Protein AF-0000000079718733 (afdb_homodimer)

Sequence (290 aa):
MAKEVSKVVKLQVRGGAANPSPPVGPALGAAGVNIMEFCKQFNARTQDKPGKVLPVAITVYKDKSFDFVVKTPPAAVQLMEAAKIKKGSGEPNRNKVASVSWDQIKLIAEDKMVDLNAFTVESAMSMVAGTARSMGLKVAGNRPFMAKEVSKVVKLQVRGGAANPSPPVGPALGAAGVNIMEFCKQFNARTQDKPGKVLPVAITVYKDKSFDFVVKTPPAAVQLMEAAKIKKGSGEPNRNKVASVSWDQIKLIAEDKMVDLNAFTVESAMSMVAGTARSMGLKVAGNRPF

InterPro domains:
  IPR000911 Ribosomal protein uL11 [MF_00736] (5-141)
  IPR000911 Ribosomal protein uL11 [PTHR11661] (3-143)
  IPR000911 Ribosomal protein uL11 [SM00649] (9-140)
  IPR000911 Ribosomal protein uL11 [cd00349] (9-139)
  IPR006519 Large ribosomal subunit protein uL11, bacteria [TIGR01632] (3-140)
  IPR020783 Large ribosomal subunit protein uL11, C-terminal [PF00298] (71-139)
  IPR020784 Large ribosomal subunit protein uL11, N-terminal [PF03946] (9-66)
  IPR036769 Large ribosomal subunit protein uL11, C-terminal domain superfamily [G3DSA:1.10.10.250] (70-140)
  IPR036769 Large ribosomal subunit protein uL11, C-terminal domain superfamily [SSF46906] (67-139)
  IPR036796 Large ribosomal subunit protein uL11, N-terminal domain superfamily [G3DSA:3.30.1550.10] (2-69)
  IPR036796 Large ribosomal subunit protein uL11, N-terminal domain superfamily [SSF54747] (3-72)

pLDDT: mean 95.7, std 5.44, range [48.91, 98.75]

Radius of gyration: 20.03 Å; Cα contacts (8 Å, |Δi|>4): 529; chains: 2; bounding box: 47×48×47 Å

Structure (mmCIF, N/CA/C/O backbone):
data_AF-0000000079718733-model_v1
#
loop_
_entity.id
_entity.type
_entity.pdbx_description
1 polymer 'Large ribosomal subunit protein uL11'
#
loop_
_atom_site.group_PDB
_atom_site.id
_atom_site.type_symbol
_atom_site.label_atom_id
_atom_site.label_alt_id
_atom_site.label_comp_id
_atom_site.label_asym_id
_atom_site.label_entity_id
_atom_site.label_seq_id
_atom_site.pdbx_PDB_ins_code
_atom_site.Cartn_x
_atom_site.Cartn_y
_atom_site.Cartn_z
_atom_site.occupancy
_atom_site.B_iso_or_equiv
_atom_site.auth_seq_id
_atom_site.auth_comp_id
_atom_site.auth_asym_id
_atom_site.auth_atom_id
_atom_site.pdbx_PDB_model_num
ATOM 1 N N . MET A 1 1 ? 21.062 15.234 5.875 1 48.91 1 MET A N 1
ATOM 2 C CA . MET A 1 1 ? 19.906 16.109 6.02 1 48.91 1 MET A CA 1
ATOM 3 C C . MET A 1 1 ? 18.688 15.516 5.301 1 48.91 1 MET A C 1
ATOM 5 O O . MET A 1 1 ? 18.844 14.82 4.293 1 48.91 1 MET A O 1
ATOM 9 N N . ALA A 1 2 ? 17.594 15.438 5.957 1 60.28 2 ALA A N 1
ATOM 10 C CA . ALA A 1 2 ? 16.438 14.805 5.332 1 60.28 2 ALA A CA 1
ATOM 11 C C . ALA A 1 2 ? 16.078 15.5 4.02 1 60.28 2 ALA A C 1
ATOM 13 O O . ALA A 1 2 ? 16.016 16.734 3.955 1 60.28 2 ALA A O 1
ATOM 14 N N . LYS A 1 3 ? 16.125 14.82 2.861 1 80.44 3 LYS A N 1
ATOM 15 C CA . LYS A 1 3 ? 15.828 15.398 1.554 1 80.44 3 LYS A CA 1
ATOM 16 C C . LYS A 1 3 ? 14.359 15.789 1.448 1 80.44 3 LYS A C 1
ATOM 18 O O . LYS A 1 3 ? 13.492 15.109 2.002 1 80.44 3 LYS A O 1
ATOM 23 N N . GLU A 1 4 ? 14.109 16.891 0.943 1 89.25 4 GLU A N 1
ATOM 24 C CA . GLU A 1 4 ? 12.742 17.359 0.75 1 89.25 4 GLU A CA 1
ATOM 25 C C . GLU A 1 4 ? 12.117 16.766 -0.509 1 89.25 4 GLU A C 1
ATOM 27 O O . GLU A 1 4 ? 12.727 16.797 -1.583 1 89.25 4 GLU A O 1
ATOM 32 N N . VAL A 1 5 ? 10.953 16.203 -0.317 1 91.38 5 VAL A N 1
ATOM 33 C CA . VAL A 1 5 ? 10.273 15.547 -1.424 1 91.38 5 VAL A CA 1
ATOM 34 C C . VAL A 1 5 ? 9.695 16.594 -2.373 1 91.38 5 VAL A C 1
ATOM 36 O O . VAL A 1 5 ? 9.07 17.562 -1.935 1 91.38 5 VAL A O 1
ATOM 39 N N . SER A 1 6 ? 9.898 16.453 -3.625 1 94.69 6 SER A N 1
ATOM 40 C CA . SER A 1 6 ? 9.312 17.297 -4.66 1 94.69 6 SER A CA 1
ATOM 41 C C . SER A 1 6 ? 8 16.703 -5.176 1 94.69 6 SER A C 1
ATOM 43 O O . SER A 1 6 ? 6.969 17.375 -5.164 1 94.69 6 SER A O 1
ATOM 45 N N . LYS A 1 7 ? 8.07 15.438 -5.586 1 94.75 7 LYS A N 1
ATOM 46 C CA . LYS A 1 7 ? 6.867 14.773 -6.078 1 94.75 7 LYS A CA 1
ATOM 47 C C . LYS A 1 7 ? 7.035 13.258 -6.074 1 94.75 7 LYS A C 1
ATOM 49 O O . LYS A 1 7 ? 8.148 12.75 -5.922 1 94.75 7 LYS A O 1
ATOM 54 N N . VAL A 1 8 ? 5.887 12.609 -6.246 1 96.75 8 VAL A N 1
ATOM 55 C CA . VAL A 1 8 ? 5.895 11.164 -6.398 1 96.75 8 VAL A CA 1
ATOM 56 C C . VAL A 1 8 ? 5.371 10.789 -7.785 1 96.75 8 VAL A C 1
ATOM 58 O O . VAL A 1 8 ? 4.297 11.227 -8.195 1 96.75 8 VAL A O 1
ATOM 61 N N . VAL A 1 9 ? 6.184 10 -8.508 1 96.44 9 VAL A N 1
ATOM 62 C CA . VAL A 1 9 ? 5.805 9.516 -9.836 1 96.44 9 VAL A CA 1
ATOM 63 C C . VAL A 1 9 ? 5.395 8.047 -9.742 1 96.44 9 VAL A C 1
ATOM 65 O O . VAL A 1 9 ? 6.117 7.227 -9.172 1 96.44 9 VAL A O 1
ATOM 68 N N . LYS A 1 10 ? 4.203 7.758 -10.352 1 97.06 10 LYS A N 1
ATOM 69 C CA . LYS A 1 10 ? 3.688 6.391 -10.336 1 97.06 10 LYS A CA 1
ATOM 70 C C . LYS A 1 10 ? 3.738 5.77 -11.734 1 97.06 10 LYS A C 1
ATOM 72 O O . LYS A 1 10 ? 3.25 6.359 -12.695 1 97.06 10 LYS A O 1
ATOM 77 N N . LEU A 1 11 ? 4.328 4.57 -11.781 1 96.25 11 LEU A N 1
ATOM 78 C CA . LEU A 1 11 ? 4.453 3.852 -13.047 1 96.25 11 LEU A CA 1
ATOM 79 C C . LEU A 1 11 ? 4.195 2.361 -12.852 1 96.25 11 LEU A C 1
ATOM 81 O O . LEU A 1 11 ? 4.148 1.88 -11.711 1 96.25 11 LEU A O 1
ATOM 85 N N . GLN A 1 12 ? 3.906 1.719 -13.922 1 96.31 12 GLN A N 1
ATOM 86 C CA . GLN A 1 12 ? 3.967 0.263 -14.008 1 96.31 12 GLN A CA 1
ATOM 87 C C . GLN A 1 12 ? 5.102 -0.19 -14.922 1 96.31 12 GLN A C 1
ATOM 89 O O . GLN A 1 12 ? 5.195 0.255 -16.062 1 96.31 12 GLN A O 1
ATOM 94 N N . VAL A 1 13 ? 5.926 -1.019 -14.406 1 96.44 13 VAL A N 1
ATOM 95 C CA . VAL A 1 13 ? 7.109 -1.438 -15.156 1 96.44 13 VAL A CA 1
ATOM 96 C C . VAL A 1 13 ? 7.246 -2.957 -15.094 1 96.44 13 VAL A C 1
ATOM 98 O O . VAL A 1 13 ? 7.047 -3.561 -14.039 1 96.44 13 VAL A O 1
ATOM 101 N N . ARG A 1 14 ? 7.617 -3.6 -16.266 1 96.06 14 ARG A N 1
ATOM 102 C CA . ARG A 1 14 ? 7.859 -5.039 -16.266 1 96.06 14 ARG A CA 1
ATOM 103 C C . ARG A 1 14 ? 9.172 -5.371 -15.555 1 96.06 14 ARG A C 1
ATOM 105 O O . ARG A 1 14 ? 10.18 -4.699 -15.766 1 96.06 14 ARG A O 1
ATOM 112 N N . GLY A 1 15 ? 9.086 -6.387 -14.711 1 96.62 15 GLY A N 1
ATOM 113 C CA . GLY A 1 15 ? 10.266 -6.797 -13.961 1 96.62 15 GLY A CA 1
ATOM 114 C C . GLY A 1 15 ? 11.469 -7.078 -14.844 1 96.62 15 GLY A C 1
ATOM 115 O O . GLY A 1 15 ? 11.367 -7.805 -15.836 1 96.62 15 GLY A O 1
ATOM 116 N N . GLY A 1 16 ? 12.586 -6.492 -14.406 1 96.19 16 GLY A N 1
ATOM 117 C CA . GLY A 1 16 ? 13.836 -6.73 -15.094 1 96.19 16 GLY A CA 1
ATOM 118 C C . GLY A 1 16 ? 13.883 -6.117 -16.484 1 96.19 16 GLY A C 1
ATOM 119 O O . GLY A 1 16 ? 14.812 -6.375 -17.25 1 96.19 16 GLY A O 1
ATOM 120 N N . ALA A 1 17 ? 12.922 -5.262 -16.828 1 96.62 17 ALA A N 1
ATOM 121 C CA . ALA A 1 17 ? 12.82 -4.832 -18.219 1 96.62 17 ALA A CA 1
ATOM 122 C C . ALA A 1 17 ? 12.555 -3.332 -18.312 1 96.62 17 ALA A C 1
ATOM 124 O O . ALA A 1 17 ? 11.891 -2.869 -19.25 1 96.62 17 ALA A O 1
ATOM 125 N N . ALA A 1 18 ? 12.977 -2.635 -17.312 1 97.19 18 ALA A N 1
ATOM 126 C CA . ALA A 1 18 ? 12.859 -1.182 -17.422 1 97.19 18 ALA A CA 1
ATOM 127 C C . ALA A 1 18 ? 13.781 -0.63 -18.5 1 97.19 18 ALA A C 1
ATOM 129 O O . ALA A 1 18 ? 14.93 -1.059 -18.625 1 97.19 18 ALA A O 1
ATOM 130 N N . ASN A 1 19 ? 13.258 0.251 -19.266 1 96.69 19 ASN A N 1
ATOM 131 C CA . ASN A 1 19 ? 14.023 0.938 -20.297 1 96.69 19 ASN A CA 1
ATOM 132 C C . ASN A 1 19 ? 13.484 2.342 -20.562 1 96.69 19 ASN A C 1
ATOM 134 O O . ASN A 1 19 ? 12.406 2.695 -20.078 1 96.69 19 ASN A O 1
ATOM 138 N N . PRO A 1 20 ? 14.242 3.17 -21.234 1 95.75 20 PRO A N 1
ATOM 139 C CA . PRO A 1 20 ? 13.859 4.574 -21.375 1 95.75 20 PRO A CA 1
ATOM 140 C C . PRO A 1 20 ? 12.688 4.77 -22.344 1 95.75 20 PRO A C 1
ATOM 142 O O . PRO A 1 20 ? 12.25 5.898 -22.562 1 95.75 20 PRO A O 1
ATOM 145 N N . SER A 1 21 ? 12.086 3.785 -22.75 1 94.25 21 SER A N 1
ATOM 146 C CA . SER A 1 21 ? 10.922 3.895 -23.625 1 94.25 21 SER A CA 1
ATOM 147 C C . SER A 1 21 ? 9.664 4.254 -22.844 1 94.25 21 SER A C 1
ATOM 149 O O . SER A 1 21 ? 9.609 4.055 -21.625 1 94.25 21 SER A O 1
ATOM 151 N N . PRO A 1 22 ? 8.672 4.879 -23.547 1 91.69 22 PRO A N 1
ATOM 152 C CA . PRO A 1 22 ? 7.43 5.172 -22.828 1 91.69 22 PRO A CA 1
ATOM 153 C C . PRO A 1 22 ? 6.848 3.939 -22.141 1 91.69 22 PRO A C 1
ATOM 155 O O . PRO A 1 22 ? 6.906 2.834 -22.672 1 91.69 22 PRO A O 1
ATOM 158 N N . PRO A 1 23 ? 6.371 4.125 -20.906 1 91.5 23 PRO A N 1
ATOM 159 C CA . PRO A 1 23 ? 6.082 5.383 -20.203 1 91.5 23 PRO A CA 1
ATOM 160 C C . PRO A 1 23 ? 7.219 5.828 -19.297 1 91.5 23 PRO A C 1
ATOM 162 O O . PRO A 1 23 ? 7.16 6.914 -18.703 1 91.5 23 PRO A O 1
ATOM 165 N N . VAL A 1 24 ? 8.273 5.043 -19.172 1 95.88 24 VAL A N 1
ATOM 166 C CA . VAL A 1 24 ? 9.32 5.312 -18.203 1 95.88 24 VAL A CA 1
ATOM 167 C C . VAL A 1 24 ? 10.062 6.59 -18.578 1 95.88 24 VAL A C 1
ATOM 169 O O . VAL A 1 24 ? 10.211 7.496 -17.75 1 95.88 24 VAL A O 1
ATOM 172 N N . GLY A 1 25 ? 10.445 6.676 -19.75 1 95 25 GLY A N 1
ATOM 173 C CA . GLY A 1 25 ? 11.227 7.801 -20.25 1 95 25 GLY A CA 1
ATOM 174 C C . GLY A 1 25 ? 10.547 9.141 -20.031 1 95 25 GLY A C 1
ATOM 175 O O . GLY A 1 25 ? 11.039 9.969 -19.266 1 95 25 GLY A O 1
ATOM 176 N N . PRO A 1 26 ? 9.461 9.305 -20.703 1 95.62 26 PRO A N 1
ATOM 177 C CA . PRO A 1 26 ? 8.781 10.602 -20.578 1 95.62 26 PRO A CA 1
ATOM 178 C C . PRO A 1 26 ? 8.406 10.938 -19.141 1 95.62 26 PRO A C 1
ATOM 180 O O . PRO A 1 26 ? 8.555 12.086 -18.719 1 95.62 26 PRO A O 1
ATOM 183 N N . ALA A 1 27 ? 7.938 10.008 -18.391 1 94.62 27 ALA A N 1
ATOM 184 C CA . ALA A 1 27 ? 7.5 10.258 -17.016 1 94.62 27 ALA A CA 1
ATOM 185 C C . ALA A 1 27 ? 8.672 10.703 -16.141 1 94.62 27 ALA A C 1
ATOM 187 O O . ALA A 1 27 ? 8.562 11.695 -15.422 1 94.62 27 ALA A O 1
ATOM 188 N N . LEU A 1 28 ? 9.734 10.008 -16.25 1 96.62 28 LEU A N 1
ATOM 189 C CA . LEU A 1 28 ? 10.875 10.312 -15.383 1 96.62 28 LEU A CA 1
ATOM 190 C C . LEU A 1 28 ? 11.641 11.531 -15.906 1 96.62 28 LEU A C 1
ATOM 192 O O . LEU A 1 28 ? 12.188 12.305 -15.117 1 96.62 28 LEU A O 1
ATOM 196 N N . GLY A 1 29 ? 11.656 11.625 -17.203 1 95.38 29 GLY A N 1
ATOM 197 C CA . GLY A 1 29 ? 12.258 12.82 -17.766 1 95.38 29 GLY A CA 1
ATOM 198 C C . GLY A 1 29 ? 11.602 14.102 -17.297 1 95.38 29 GLY A C 1
ATOM 199 O O . GLY A 1 29 ? 12.289 15.062 -16.922 1 95.38 29 GLY A O 1
ATOM 200 N N . ALA A 1 30 ? 10.352 14.141 -17.297 1 94.94 30 ALA A N 1
ATOM 201 C CA . ALA A 1 30 ? 9.594 15.312 -16.859 1 94.94 30 ALA A CA 1
ATOM 202 C C . ALA A 1 30 ? 9.852 15.625 -15.391 1 94.94 30 ALA A C 1
ATOM 204 O O . ALA A 1 30 ? 9.789 16.781 -14.977 1 94.94 30 ALA A O 1
ATOM 205 N N . ALA A 1 31 ? 10.227 14.625 -14.633 1 94.88 31 ALA A N 1
ATOM 206 C CA . ALA A 1 31 ? 10.43 14.797 -13.195 1 94.88 31 ALA A CA 1
ATOM 207 C C . ALA A 1 31 ? 11.891 15.102 -12.883 1 94.88 31 ALA A C 1
ATOM 209 O O . ALA A 1 31 ? 12.25 15.336 -11.719 1 94.88 31 ALA A O 1
ATOM 210 N N . GLY A 1 32 ? 12.758 14.992 -13.922 1 95.25 32 GLY A N 1
ATOM 211 C CA . GLY A 1 32 ? 14.172 15.297 -13.727 1 95.25 32 GLY A CA 1
ATOM 212 C C . GLY A 1 32 ? 14.953 14.156 -13.109 1 95.25 32 GLY A C 1
ATOM 213 O O . GLY A 1 32 ? 15.984 14.375 -12.477 1 95.25 32 GLY A O 1
ATOM 214 N N . VAL A 1 33 ? 14.438 13.016 -13.203 1 95.38 33 VAL A N 1
ATOM 215 C CA . VAL A 1 33 ? 15.062 11.828 -12.633 1 95.38 33 VAL A CA 1
ATOM 216 C C . VAL A 1 33 ? 16.047 11.234 -13.633 1 95.38 33 VAL A C 1
ATOM 218 O O . VAL A 1 33 ? 15.773 11.172 -14.828 1 95.38 33 VAL A O 1
ATOM 221 N N . ASN A 1 34 ? 17.219 10.805 -13.188 1 96.94 34 ASN A N 1
ATOM 222 C CA . ASN A 1 34 ? 18.156 10.055 -14.016 1 96.94 34 ASN A CA 1
ATOM 223 C C . ASN A 1 34 ? 17.562 8.727 -14.477 1 96.94 34 ASN A C 1
ATOM 225 O O . ASN A 1 34 ? 17.562 7.754 -13.727 1 96.94 34 ASN A O 1
ATOM 229 N N . ILE A 1 35 ? 17.219 8.75 -15.742 1 97.44 35 ILE A N 1
ATOM 230 C CA . ILE A 1 35 ? 16.469 7.625 -16.297 1 97.44 35 ILE A CA 1
ATOM 231 C C . ILE A 1 35 ? 17.328 6.371 -16.297 1 97.44 35 ILE A C 1
ATOM 233 O O . ILE A 1 35 ? 16.875 5.289 -15.922 1 97.44 35 ILE A O 1
ATOM 237 N N . MET A 1 36 ? 18.531 6.508 -16.672 1 97.56 36 MET A N 1
ATOM 238 C CA . MET A 1 36 ? 19.438 5.363 -16.75 1 97.56 36 MET A CA 1
ATOM 239 C C . MET A 1 36 ? 19.688 4.773 -15.375 1 97.56 36 MET A C 1
ATOM 241 O O . MET A 1 36 ? 19.719 3.551 -15.211 1 97.56 36 MET A O 1
ATOM 245 N N . GLU A 1 37 ? 19.906 5.617 -14.523 1 97.69 37 GLU A N 1
ATOM 246 C CA . GLU A 1 37 ? 20.141 5.16 -13.156 1 97.69 37 GLU A CA 1
ATOM 247 C C . GLU A 1 37 ? 18.922 4.426 -12.609 1 97.69 37 GLU A C 1
ATOM 249 O O . GLU A 1 37 ? 19.047 3.398 -11.945 1 97.69 37 GLU A O 1
ATOM 254 N N . PHE A 1 38 ? 17.734 4.945 -12.836 1 98.19 38 PHE A N 1
ATOM 255 C CA . PHE A 1 38 ? 16.516 4.277 -12.406 1 98.19 38 PHE A CA 1
ATOM 256 C C . PHE A 1 38 ? 16.406 2.889 -13.031 1 98.19 38 PHE A C 1
ATOM 258 O O . PHE A 1 38 ? 16.188 1.901 -12.328 1 98.19 38 PHE A O 1
ATOM 265 N N . CYS A 1 39 ? 16.562 2.861 -14.367 1 98.31 39 CYS A N 1
ATOM 266 C CA . CYS A 1 39 ? 16.438 1.585 -15.062 1 98.31 39 CYS A CA 1
ATOM 267 C C . CYS A 1 39 ? 17.422 0.56 -14.5 1 98.31 39 CYS A C 1
ATOM 269 O O . CYS A 1 39 ? 17.062 -0.604 -14.312 1 98.31 39 CYS A O 1
ATOM 271 N N . LYS A 1 40 ? 18.625 1.038 -14.312 1 97.88 40 LYS A N 1
ATOM 272 C CA . LYS A 1 40 ? 19.641 0.147 -13.781 1 97.88 40 LYS A CA 1
ATOM 273 C C . LYS A 1 40 ? 19.25 -0.399 -12.414 1 97.88 40 LYS A C 1
ATOM 275 O O . LYS A 1 40 ? 19.297 -1.609 -12.18 1 97.88 40 LYS A O 1
ATOM 280 N N . GLN A 1 41 ? 18.844 0.401 -11.539 1 97.25 41 GLN A N 1
ATOM 281 C CA . GLN A 1 41 ? 18.5 -0 -10.18 1 97.25 41 GLN A CA 1
ATOM 282 C C . GLN A 1 41 ? 17.234 -0.86 -10.164 1 97.25 41 GLN A C 1
ATOM 284 O O . GLN A 1 41 ? 17.188 -1.886 -9.484 1 97.25 41 GLN A O 1
ATOM 289 N N . PHE A 1 42 ? 16.25 -0.445 -10.93 1 97.75 42 PHE A N 1
ATOM 290 C CA . PHE A 1 42 ? 15 -1.197 -10.984 1 97.75 42 PHE A CA 1
ATOM 291 C C . PHE A 1 42 ? 15.25 -2.613 -11.5 1 97.75 42 PHE A C 1
ATOM 293 O O . PHE A 1 42 ? 14.789 -3.584 -10.891 1 97.75 42 PHE A O 1
ATOM 300 N N . ASN A 1 43 ? 15.922 -2.629 -12.641 1 97.69 43 ASN A N 1
ATOM 301 C CA . ASN A 1 43 ? 16.188 -3.93 -13.242 1 97.69 43 ASN A CA 1
ATOM 302 C C . ASN A 1 43 ? 17 -4.828 -12.312 1 97.69 43 ASN A C 1
ATOM 304 O O . ASN A 1 43 ? 16.766 -6.035 -12.25 1 97.69 43 ASN A O 1
ATOM 308 N N . ALA A 1 44 ? 17.922 -4.277 -11.625 1 96 44 ALA A N 1
ATOM 309 C CA . ALA A 1 44 ? 18.719 -5.047 -10.672 1 96 44 ALA A CA 1
ATOM 310 C C . ALA A 1 44 ? 17.844 -5.594 -9.539 1 96 44 ALA A C 1
ATOM 312 O O . ALA A 1 44 ? 18.016 -6.738 -9.117 1 96 44 ALA A O 1
ATOM 313 N N . ARG A 1 45 ? 16.859 -4.84 -9.133 1 94 45 ARG 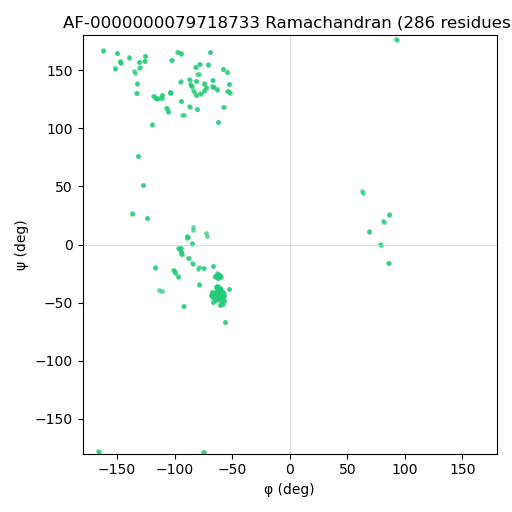A N 1
ATOM 314 C CA . ARG A 1 45 ? 16.047 -5.207 -7.973 1 94 45 ARG A CA 1
ATOM 315 C C . ARG A 1 45 ? 14.93 -6.164 -8.367 1 94 45 ARG A C 1
ATOM 317 O O . ARG A 1 45 ? 14.305 -6.793 -7.508 1 94 45 ARG A O 1
ATOM 324 N N . THR A 1 46 ? 14.648 -6.25 -9.617 1 96.19 46 THR A N 1
ATOM 325 C CA . THR A 1 46 ? 13.477 -7.016 -10.016 1 96.19 46 THR A CA 1
ATOM 326 C C . THR A 1 46 ? 13.859 -8.117 -11.008 1 96.19 46 THR A C 1
ATOM 328 O O . THR A 1 46 ? 13.016 -8.586 -11.773 1 96.19 46 THR A O 1
ATOM 331 N N . GLN A 1 47 ? 15.078 -8.523 -11.016 1 93.12 47 GLN A N 1
ATOM 332 C CA . GLN A 1 47 ? 15.562 -9.57 -11.898 1 93.12 47 GLN A CA 1
ATOM 333 C C . GLN A 1 47 ? 14.828 -10.891 -11.648 1 93.12 47 GLN A C 1
ATOM 335 O O . GLN A 1 47 ? 14.703 -11.719 -12.555 1 93.12 47 GLN A O 1
ATOM 340 N N . ASP A 1 48 ? 14.344 -11.062 -10.477 1 90.56 48 ASP A N 1
ATOM 341 C CA . ASP A 1 48 ? 13.703 -12.32 -10.086 1 90.56 48 ASP A CA 1
ATOM 342 C C . ASP A 1 48 ? 12.211 -12.289 -10.398 1 90.56 48 ASP A C 1
ATOM 344 O O . ASP A 1 48 ? 11.484 -13.234 -10.062 1 90.56 48 ASP A O 1
ATOM 348 N N . LYS A 1 49 ? 11.711 -11.281 -11.055 1 92.12 49 LYS A N 1
ATOM 349 C CA . LYS A 1 49 ? 10.297 -11.141 -11.383 1 92.12 49 LYS A CA 1
ATOM 350 C C . LYS A 1 49 ? 10.102 -10.883 -12.867 1 92.12 49 LYS A C 1
ATOM 352 O O . LYS A 1 49 ? 9.352 -9.984 -13.258 1 92.12 49 LYS A O 1
ATOM 357 N N . PRO A 1 50 ? 10.68 -11.688 -13.656 1 91.38 50 PRO A N 1
ATOM 358 C CA . PRO A 1 50 ? 10.562 -11.406 -15.094 1 91.38 50 PRO A CA 1
ATOM 359 C C . PRO A 1 50 ? 9.125 -11.484 -15.602 1 91.38 50 PRO A C 1
ATOM 361 O O . PRO A 1 50 ? 8.391 -12.406 -15.234 1 91.38 50 PRO A O 1
ATOM 364 N N . GLY A 1 51 ? 8.766 -10.445 -16.375 1 89 51 GLY A N 1
ATOM 365 C CA . GLY A 1 51 ? 7.48 -10.484 -17.047 1 89 51 GLY A CA 1
ATOM 366 C C . GLY A 1 51 ? 6.336 -9.977 -16.188 1 89 51 GLY A C 1
ATOM 367 O O . GLY A 1 51 ? 5.254 -9.68 -16.703 1 89 51 GLY A O 1
ATOM 368 N N . LYS A 1 52 ? 6.512 -9.867 -14.93 1 92.69 52 LYS A N 1
ATOM 369 C CA . LYS A 1 52 ? 5.48 -9.359 -14.031 1 92.69 52 LYS A CA 1
ATOM 370 C C . LYS A 1 52 ? 5.383 -7.836 -14.109 1 92.69 52 LYS A C 1
ATOM 372 O O . LYS A 1 52 ? 6.402 -7.145 -14.133 1 92.69 52 LYS A O 1
ATOM 377 N N . VAL A 1 53 ? 4.148 -7.379 -14.281 1 94.38 53 VAL A N 1
ATOM 378 C CA . VAL A 1 53 ? 3.941 -5.934 -14.281 1 94.38 53 VAL A CA 1
ATOM 379 C C . VAL A 1 53 ? 3.885 -5.422 -12.844 1 94.38 53 VAL A C 1
ATOM 381 O O . VAL A 1 53 ? 2.994 -5.797 -12.078 1 94.38 53 VAL A O 1
ATOM 384 N N . LEU A 1 54 ? 4.816 -4.602 -12.516 1 96.81 54 LEU A N 1
ATOM 385 C CA . LEU A 1 54 ? 4.984 -4.168 -11.133 1 96.81 54 LEU A CA 1
ATOM 386 C C . LEU A 1 54 ? 4.719 -2.674 -11 1 96.81 54 LEU A C 1
ATOM 388 O O . LEU A 1 54 ? 5.297 -1.866 -11.727 1 96.81 54 LEU A O 1
ATOM 392 N N . PRO A 1 55 ? 3.814 -2.291 -10.102 1 97.12 55 PRO A N 1
ATOM 393 C CA . PRO A 1 55 ? 3.699 -0.863 -9.797 1 97.12 55 PRO A CA 1
ATOM 394 C C . PRO A 1 55 ? 4.938 -0.309 -9.094 1 97.12 55 PRO A C 1
ATOM 396 O O . PRO A 1 55 ? 5.531 -0.991 -8.25 1 97.12 55 PRO A O 1
ATOM 399 N N . VAL A 1 56 ? 5.301 0.877 -9.445 1 97.5 56 VAL A N 1
ATOM 400 C CA . VAL A 1 56 ? 6.453 1.528 -8.836 1 97.5 56 VAL A CA 1
ATOM 401 C C . VAL A 1 56 ? 6.094 2.959 -8.445 1 97.5 56 VAL A C 1
ATOM 403 O O . VAL A 1 56 ? 5.457 3.68 -9.219 1 97.5 56 VAL A O 1
ATOM 406 N N . ALA A 1 57 ? 6.402 3.277 -7.242 1 97.69 57 ALA A N 1
ATOM 407 C CA . ALA A 1 57 ? 6.289 4.66 -6.785 1 97.69 57 ALA A CA 1
ATOM 408 C C . ALA A 1 57 ? 7.668 5.301 -6.629 1 97.69 57 ALA A C 1
ATOM 410 O O . ALA A 1 57 ? 8.469 4.863 -5.801 1 97.69 57 ALA A O 1
ATOM 411 N N . ILE A 1 58 ? 7.914 6.312 -7.391 1 97.5 58 ILE A N 1
ATOM 412 C CA . ILE A 1 58 ? 9.211 6.984 -7.395 1 97.5 58 ILE A CA 1
ATOM 413 C C . ILE A 1 58 ? 9.094 8.328 -6.672 1 97.5 58 ILE A C 1
ATOM 415 O O . ILE A 1 58 ? 8.352 9.211 -7.109 1 97.5 58 ILE A O 1
ATOM 419 N N . THR A 1 59 ? 9.789 8.398 -5.555 1 96.69 59 THR A N 1
ATOM 420 C CA . THR A 1 59 ? 9.883 9.664 -4.832 1 96.69 59 THR A CA 1
ATOM 421 C C . THR A 1 59 ? 11.031 10.508 -5.359 1 96.69 59 THR A C 1
ATOM 423 O O . THR A 1 59 ? 12.188 10.086 -5.316 1 96.69 59 THR A O 1
ATOM 426 N N . VAL A 1 60 ? 10.664 11.656 -5.859 1 96.94 60 VAL A N 1
ATOM 427 C CA . VAL A 1 60 ? 11.656 12.578 -6.398 1 96.94 60 VAL A CA 1
ATOM 428 C C . VAL A 1 60 ? 11.898 13.711 -5.406 1 96.94 60 VAL A C 1
ATOM 430 O O . VAL A 1 60 ? 10.953 14.344 -4.93 1 96.94 60 VAL A O 1
ATOM 433 N N . TYR A 1 61 ? 13.203 13.922 -5.172 1 95.94 61 TYR A N 1
ATOM 434 C CA . TYR A 1 61 ? 13.57 14.961 -4.215 1 95.94 61 TYR A CA 1
ATOM 435 C C . TYR A 1 61 ? 13.93 16.25 -4.934 1 95.94 61 TYR A C 1
ATOM 437 O O . TYR A 1 61 ? 14.109 16.266 -6.152 1 95.94 61 TYR A O 1
ATOM 445 N N . LYS A 1 62 ? 13.977 17.312 -4.156 1 95.62 62 LYS A N 1
ATOM 446 C CA . LYS A 1 62 ? 14.258 18.641 -4.719 1 95.62 62 LYS A CA 1
ATOM 447 C C . LYS A 1 62 ? 15.625 18.656 -5.402 1 95.62 62 LYS A C 1
ATOM 449 O O . LYS A 1 62 ? 15.828 19.406 -6.367 1 95.62 62 LYS A O 1
ATOM 454 N N . ASP A 1 63 ? 16.578 17.828 -4.973 1 95.19 63 ASP A N 1
ATOM 455 C CA . ASP A 1 63 ? 17.906 17.797 -5.566 1 95.19 63 ASP A CA 1
ATOM 456 C C . ASP A 1 63 ? 17.969 16.828 -6.742 1 95.19 63 ASP A C 1
ATOM 458 O O . ASP A 1 63 ? 19.047 16.484 -7.227 1 95.19 63 ASP A O 1
ATOM 462 N N . LYS A 1 64 ? 16.859 16.297 -7.117 1 93.94 64 LYS A N 1
ATOM 463 C CA . LYS A 1 64 ? 16.656 15.445 -8.289 1 93.94 64 LYS A CA 1
ATOM 464 C C . LYS A 1 64 ? 17.109 14.016 -8.031 1 93.94 64 LYS A C 1
ATOM 466 O O . LYS A 1 64 ? 17.031 13.164 -8.914 1 93.94 64 LYS A O 1
ATOM 471 N N . SER A 1 65 ? 17.578 13.875 -6.863 1 96.44 65 SER A N 1
ATOM 472 C CA . SER A 1 65 ? 17.766 12.477 -6.492 1 96.44 65 SER A CA 1
ATOM 473 C C . SER A 1 65 ? 16.422 11.766 -6.301 1 96.44 65 SER A C 1
ATOM 475 O O . SER A 1 65 ? 15.375 12.406 -6.277 1 96.44 65 SER A O 1
ATOM 477 N N . PHE A 1 66 ? 16.547 10.484 -6.258 1 96.94 66 PHE A N 1
ATOM 478 C CA . PHE A 1 66 ? 15.281 9.766 -6.168 1 96.94 66 PHE A CA 1
ATOM 479 C C . PHE A 1 66 ? 15.445 8.484 -5.359 1 96.94 66 PHE A C 1
ATOM 481 O O . PHE A 1 66 ? 16.562 8.016 -5.152 1 96.94 66 PHE A O 1
ATOM 488 N N . ASP A 1 67 ? 14.305 8 -4.809 1 94.94 67 ASP A N 1
ATOM 489 C CA . ASP A 1 67 ? 14.094 6.656 -4.277 1 94.94 67 ASP A CA 1
ATOM 490 C C . ASP A 1 67 ? 12.805 6.043 -4.828 1 94.94 67 ASP A C 1
ATOM 492 O O . ASP A 1 67 ? 11.938 6.762 -5.332 1 94.94 67 ASP A O 1
ATOM 496 N N . PHE A 1 68 ? 12.828 4.75 -4.785 1 96.62 68 PHE A N 1
ATOM 497 C CA . PHE A 1 68 ? 11.578 4.191 -5.281 1 96.62 68 PHE A CA 1
ATOM 498 C C . PHE A 1 68 ? 11.234 2.9 -4.547 1 96.62 68 PHE A C 1
ATOM 500 O O . PHE A 1 68 ? 12.109 2.26 -3.963 1 96.62 68 PHE A O 1
ATOM 507 N N . VAL A 1 69 ? 9.953 2.6 -4.562 1 96.25 69 VAL A N 1
ATOM 508 C CA . VAL A 1 69 ? 9.414 1.365 -3.998 1 96.25 69 VAL A CA 1
ATOM 509 C C . VAL A 1 69 ? 8.758 0.538 -5.098 1 96.25 69 VAL A C 1
ATOM 511 O O . VAL A 1 69 ? 7.953 1.058 -5.879 1 96.25 69 VAL A O 1
ATOM 514 N N . VAL A 1 70 ? 9.172 -0.695 -5.16 1 96.25 70 VAL A N 1
ATOM 515 C CA . VAL A 1 70 ? 8.531 -1.639 -6.07 1 96.25 70 VAL A CA 1
ATOM 516 C C . VAL A 1 70 ? 7.441 -2.414 -5.332 1 96.25 70 VAL A C 1
ATOM 518 O O . VAL A 1 70 ? 7.715 -3.078 -4.332 1 96.25 70 VAL A O 1
ATOM 521 N N . LYS A 1 71 ? 6.223 -2.338 -5.871 1 97.12 71 LYS A N 1
ATOM 522 C CA . LYS A 1 71 ? 5.094 -2.973 -5.199 1 97.12 71 LYS A CA 1
ATOM 523 C C . LYS A 1 71 ? 4.715 -4.281 -5.887 1 97.12 71 LYS A C 1
ATOM 525 O O . LYS A 1 71 ? 5.113 -4.531 -7.027 1 97.12 71 LYS A O 1
ATOM 530 N N . THR A 1 72 ? 4.047 -5.066 -5.09 1 96.5 72 THR A N 1
ATOM 531 C CA . THR A 1 72 ? 3.504 -6.297 -5.656 1 96.5 72 THR A CA 1
ATOM 532 C C . THR A 1 72 ? 2.34 -5.996 -6.598 1 96.5 72 THR A C 1
ATOM 534 O O . THR A 1 72 ? 1.689 -4.957 -6.473 1 96.5 72 THR A O 1
ATOM 537 N N . PRO A 1 73 ? 2.133 -6.879 -7.512 1 96.5 73 PRO A N 1
ATOM 538 C CA . PRO A 1 73 ? 0.978 -6.668 -8.391 1 96.5 73 PRO A CA 1
ATOM 539 C C . PRO A 1 73 ? -0.337 -6.57 -7.621 1 96.5 73 PRO A C 1
ATOM 541 O O . PRO A 1 73 ? -0.465 -7.137 -6.531 1 96.5 73 PRO A O 1
ATOM 544 N N . PRO A 1 74 ? -1.271 -5.844 -8.148 1 96.12 74 PRO A N 1
ATOM 545 C CA . PRO A 1 74 ? -2.564 -5.711 -7.48 1 96.12 74 PRO A CA 1
ATOM 546 C C . PRO A 1 74 ? -3.215 -7.062 -7.184 1 96.12 74 PRO A C 1
ATOM 548 O O . PRO A 1 74 ? -3.066 -8.008 -7.965 1 96.12 74 PRO A O 1
ATOM 551 N N . ALA A 1 75 ? -3.951 -7.102 -6.117 1 97.56 75 ALA A N 1
ATOM 552 C CA . ALA A 1 75 ? -4.625 -8.328 -5.703 1 97.56 75 ALA A CA 1
ATOM 553 C C . ALA A 1 75 ? -5.555 -8.844 -6.801 1 97.56 75 ALA A C 1
ATOM 555 O O . ALA A 1 75 ? -5.594 -10.047 -7.078 1 97.56 75 ALA A O 1
ATOM 556 N N . ALA A 1 76 ? -6.277 -7.941 -7.422 1 97.38 76 ALA A N 1
ATOM 557 C CA . ALA A 1 76 ? -7.223 -8.32 -8.469 1 97.38 76 ALA A CA 1
ATOM 558 C C . ALA A 1 76 ? -6.512 -9.031 -9.617 1 97.38 76 ALA A C 1
ATOM 560 O O . ALA A 1 76 ? -7.016 -10.031 -10.141 1 97.38 76 ALA A O 1
ATOM 561 N N . VAL A 1 77 ? -5.375 -8.539 -9.984 1 96.25 77 VAL A N 1
ATOM 562 C CA . VAL A 1 77 ? -4.609 -9.109 -11.086 1 96.25 77 VAL A CA 1
ATOM 563 C C . VAL A 1 77 ? -4.125 -10.508 -10.703 1 96.25 77 VAL A C 1
ATOM 565 O O . VAL A 1 77 ? -4.234 -11.445 -11.5 1 96.25 77 VAL A O 1
ATOM 568 N N . GLN A 1 78 ? -3.617 -10.664 -9.555 1 97.94 78 GLN A N 1
ATOM 569 C CA . GLN A 1 78 ? -3.129 -11.961 -9.102 1 97.94 78 GLN A CA 1
ATOM 570 C C . GLN A 1 78 ? -4.266 -12.969 -9.008 1 97.94 78 GLN A C 1
ATOM 572 O O . GLN A 1 78 ? -4.086 -14.148 -9.336 1 97.94 78 GLN A O 1
ATOM 577 N N . LEU A 1 79 ? -5.422 -12.477 -8.594 1 98.69 79 LEU A N 1
ATOM 578 C CA . LEU A 1 79 ? -6.59 -13.344 -8.492 1 98.69 79 LEU A CA 1
ATOM 579 C C . LEU A 1 79 ? -7.047 -13.805 -9.867 1 98.69 79 LEU A C 1
ATOM 581 O O . LEU A 1 79 ? -7.402 -14.977 -10.047 1 98.69 79 LEU A O 1
ATOM 585 N N . MET A 1 80 ? -7.062 -12.914 -10.812 1 98.19 80 MET A N 1
ATOM 586 C CA . MET A 1 80 ? -7.426 -13.289 -12.172 1 98.19 80 MET A CA 1
ATOM 587 C C . MET A 1 80 ? -6.473 -14.352 -12.711 1 98.19 80 MET A C 1
ATOM 589 O O . MET A 1 80 ? -6.902 -15.32 -13.344 1 98.19 80 MET A O 1
ATOM 593 N N . GLU A 1 81 ? -5.203 -14.18 -12.453 1 97.31 81 GLU A N 1
ATOM 594 C CA . GLU A 1 81 ? -4.207 -15.156 -12.883 1 97.31 81 GLU A CA 1
ATOM 595 C C . GLU A 1 81 ? -4.434 -16.516 -12.227 1 97.31 81 GLU A C 1
ATOM 597 O O . GLU A 1 81 ? -4.406 -17.547 -12.898 1 97.31 81 GLU A O 1
ATOM 602 N N . ALA A 1 82 ? -4.672 -16.516 -10.938 1 98 82 ALA A N 1
ATOM 603 C CA . ALA A 1 82 ? -4.898 -17.75 -10.188 1 98 82 ALA A CA 1
ATOM 604 C C . ALA A 1 82 ? -6.156 -18.469 -10.68 1 98 82 ALA A C 1
ATOM 606 O O . ALA A 1 82 ? -6.191 -19.703 -10.742 1 98 82 ALA A O 1
ATOM 607 N N . ALA A 1 83 ? -7.172 -17.672 -11.039 1 98.31 83 ALA A N 1
ATOM 608 C CA . ALA A 1 83 ? -8.461 -18.219 -11.461 1 98.31 83 ALA A CA 1
ATOM 609 C C . ALA A 1 83 ? -8.469 -18.5 -12.961 1 98.31 83 ALA A C 1
ATOM 611 O O . ALA A 1 83 ? -9.422 -19.078 -13.492 1 98.31 83 ALA A O 1
ATOM 612 N N . LYS A 1 84 ? -7.441 -17.984 -13.617 1 98 84 LYS A N 1
ATOM 613 C CA . LYS A 1 84 ? -7.285 -18.172 -15.055 1 98 84 LYS A CA 1
ATOM 614 C C . LYS A 1 84 ? -8.438 -17.531 -15.82 1 98 84 LYS A C 1
ATOM 616 O O . LYS A 1 84 ? -9.031 -18.156 -16.703 1 98 84 LYS A O 1
ATOM 621 N N . ILE A 1 85 ? -8.734 -16.344 -15.422 1 97.94 85 ILE A N 1
ATOM 622 C CA . ILE A 1 85 ? -9.75 -15.562 -16.125 1 97.94 85 ILE A CA 1
ATOM 623 C C . ILE A 1 85 ? -9.164 -14.211 -16.531 1 97.94 85 ILE A C 1
ATOM 625 O O . ILE A 1 85 ? -8.18 -13.75 -15.945 1 97.94 85 ILE A O 1
ATOM 629 N N . LYS A 1 86 ? -9.859 -13.562 -17.484 1 96.88 86 LYS A N 1
ATOM 630 C CA . LYS A 1 86 ? -9.375 -12.289 -18.016 1 96.88 86 LYS A CA 1
ATOM 631 C C . LYS A 1 86 ? -10.062 -11.117 -17.312 1 96.88 86 LYS A C 1
ATOM 633 O O . LYS A 1 86 ? -9.516 -10.016 -17.266 1 96.88 86 LYS A O 1
ATOM 638 N N . LYS A 1 87 ? -11.234 -11.406 -16.875 1 97.19 87 LYS A N 1
ATOM 639 C CA . LYS A 1 87 ? -11.992 -10.328 -16.234 1 97.19 87 LYS A CA 1
ATOM 640 C C . LYS A 1 87 ? -12.961 -10.883 -15.195 1 97.19 87 LYS A C 1
ATOM 642 O O . LYS A 1 87 ? -13.414 -12.023 -15.305 1 97.19 87 LYS A O 1
ATOM 647 N N . GLY A 1 88 ? -13.234 -10.047 -14.195 1 97.62 88 GLY A N 1
ATOM 648 C CA . GLY A 1 88 ? -14.203 -10.422 -13.18 1 97.62 88 GLY A CA 1
ATOM 649 C C . GLY A 1 88 ? -15.641 -10.328 -13.664 1 97.62 88 GLY A C 1
ATOM 650 O O . GLY A 1 88 ? -15.891 -9.953 -14.812 1 97.62 88 GLY A O 1
ATOM 651 N N . SER A 1 89 ? -16.453 -10.641 -12.727 1 98 89 SER A N 1
ATOM 652 C CA . SER A 1 89 ? -17.891 -10.617 -13 1 98 89 SER A CA 1
ATOM 653 C C . SER A 1 89 ? -18.406 -9.188 -13.055 1 98 89 SER A C 1
ATOM 655 O O . SER A 1 89 ? -18.047 -8.352 -12.219 1 98 89 SER A O 1
ATOM 657 N N . GLY A 1 90 ? -19.281 -8.898 -14.008 1 97.12 90 GLY A N 1
ATOM 658 C CA . GLY A 1 90 ? -19.969 -7.625 -14.039 1 97.12 90 GLY A CA 1
ATOM 659 C C . GLY A 1 90 ? -21.078 -7.527 -13 1 97.12 90 GLY A C 1
ATOM 660 O O . GLY A 1 90 ? -21.562 -6.434 -12.711 1 97.12 90 GLY A O 1
ATOM 661 N N . GLU A 1 91 ? -21.531 -8.68 -12.523 1 97.69 91 GLU A N 1
ATOM 662 C CA . GLU A 1 91 ? -22.531 -8.797 -11.469 1 97.69 91 GLU A CA 1
ATOM 663 C C . GLU A 1 91 ? -22.078 -9.789 -10.391 1 97.69 91 GLU A C 1
ATOM 665 O O . GLU A 1 91 ? -22.672 -10.859 -10.242 1 97.69 91 GLU A O 1
ATOM 670 N N . PRO A 1 92 ? -21.156 -9.352 -9.547 1 97.56 92 PRO A N 1
ATOM 671 C CA . PRO A 1 92 ? -20.469 -10.289 -8.656 1 97.56 92 PRO A CA 1
ATOM 672 C C . PRO A 1 92 ? -21.422 -10.977 -7.68 1 97.56 92 PRO A C 1
ATOM 674 O O . PRO A 1 92 ? -21.156 -12.102 -7.242 1 97.56 92 PRO A O 1
ATOM 677 N N . ASN A 1 93 ? -22.422 -10.422 -7.316 1 95.94 93 ASN A N 1
ATOM 678 C CA . ASN A 1 93 ? -23.328 -11.016 -6.348 1 95.94 93 ASN A CA 1
ATOM 679 C C . ASN A 1 93 ? -24.234 -12.062 -6.996 1 95.94 93 ASN A C 1
ATOM 681 O O . ASN A 1 93 ? -24.781 -12.93 -6.305 1 95.94 93 ASN A O 1
ATOM 685 N N . ARG A 1 94 ? -24.359 -12.008 -8.32 1 96.44 94 ARG A N 1
ATOM 686 C CA . ARG A 1 94 ? -25.328 -12.859 -9 1 96.44 94 ARG A CA 1
ATOM 687 C C . ARG A 1 94 ? -24.625 -13.891 -9.875 1 96.44 94 ARG A C 1
ATOM 689 O O . ARG A 1 94 ? -25.109 -15.008 -10.047 1 96.44 94 ARG A O 1
ATOM 696 N N . ASN A 1 95 ? -23.609 -13.508 -10.5 1 97.31 95 ASN A N 1
ATOM 697 C CA . ASN A 1 95 ? -22.922 -14.352 -11.477 1 97.31 95 ASN A CA 1
ATOM 698 C C . ASN A 1 95 ? -21.469 -14.602 -11.07 1 97.31 95 ASN A C 1
ATOM 700 O O . ASN A 1 95 ? -20.609 -13.734 -11.266 1 97.31 95 ASN A O 1
ATOM 704 N N . LYS A 1 96 ? -21.266 -15.75 -10.578 1 97.75 96 LYS A N 1
ATOM 705 C CA . LYS A 1 96 ? -19.891 -16.156 -10.281 1 97.75 96 LYS A CA 1
ATOM 706 C C . LYS A 1 96 ? -19.188 -16.656 -11.539 1 97.75 96 LYS A C 1
ATOM 708 O O . LYS A 1 96 ? -19.75 -17.406 -12.328 1 97.75 96 LYS A O 1
ATOM 713 N N . VAL A 1 97 ? -17.938 -16.328 -11.703 1 98.31 97 VAL A N 1
ATOM 714 C CA . VAL A 1 97 ? -17.312 -16.547 -13 1 98.31 97 VAL A CA 1
ATOM 715 C C . VAL A 1 97 ? -16.172 -17.562 -12.859 1 98.31 97 VAL A C 1
ATOM 717 O O . VAL A 1 97 ? -15.688 -18.094 -13.852 1 98.31 97 VAL A O 1
ATOM 720 N N . ALA A 1 98 ? -15.672 -17.766 -11.688 1 98.31 98 ALA A N 1
ATOM 721 C CA . ALA A 1 98 ? -14.594 -18.734 -11.422 1 98.31 98 ALA A CA 1
ATOM 722 C C . ALA A 1 98 ? -14.453 -18.984 -9.922 1 98.31 98 ALA A C 1
ATOM 724 O O . ALA A 1 98 ? -15.312 -18.594 -9.133 1 98.31 98 ALA A O 1
ATOM 725 N N . SER A 1 99 ? -13.461 -19.812 -9.602 1 98.44 99 SER A N 1
ATOM 726 C CA . SER A 1 99 ? -13.211 -20.156 -8.203 1 98.44 99 SER A CA 1
ATOM 727 C C . SER A 1 99 ? -11.727 -20.094 -7.875 1 98.44 99 SER A C 1
ATOM 729 O O . SER A 1 99 ? -10.883 -20.281 -8.75 1 98.44 99 SER A O 1
ATOM 731 N N . VAL A 1 100 ? -11.43 -19.766 -6.664 1 98.69 100 VAL A N 1
ATOM 732 C CA . VAL A 1 100 ? -10.086 -19.844 -6.098 1 98.69 100 VAL A CA 1
ATOM 733 C C . VAL A 1 100 ? -10.141 -20.562 -4.754 1 98.69 100 VAL A C 1
ATOM 735 O O . VAL A 1 100 ? -11.156 -20.516 -4.051 1 98.69 100 VAL A O 1
ATOM 738 N N . SER A 1 101 ? -9.031 -21.203 -4.414 1 98.5 101 SER A N 1
ATOM 739 C CA . SER A 1 101 ? -8.977 -21.922 -3.152 1 98.5 101 SER A CA 1
ATOM 740 C C . SER A 1 101 ? -8.367 -21.062 -2.047 1 98.5 101 SER A C 1
ATOM 742 O O . SER A 1 101 ? -7.719 -20.062 -2.324 1 98.5 101 SER A O 1
ATOM 744 N N . TRP A 1 102 ? -8.57 -21.531 -0.846 1 98.31 102 TRP A N 1
ATOM 745 C CA . TRP A 1 102 ? -7.961 -20.844 0.285 1 98.31 102 TRP A CA 1
ATOM 746 C C . TRP A 1 102 ? -6.438 -20.938 0.219 1 98.31 102 TRP A C 1
ATOM 748 O O . TRP A 1 102 ? -5.734 -20.031 0.684 1 98.31 102 TRP A O 1
ATOM 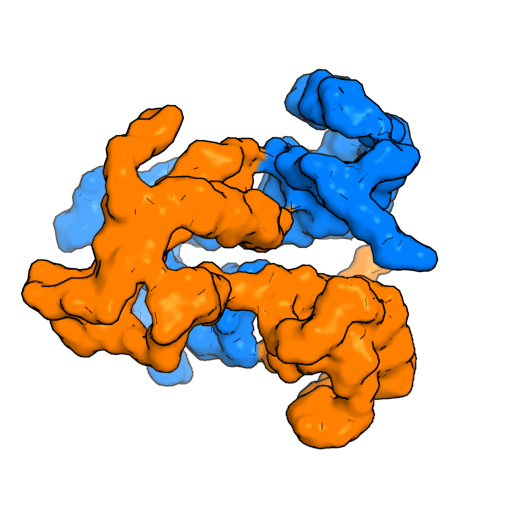758 N N . ASP A 1 103 ? -5.898 -21.953 -0.39 1 98 103 ASP A N 1
ATOM 759 C CA . ASP A 1 103 ? -4.457 -22.047 -0.593 1 98 103 ASP A CA 1
ATOM 760 C C . ASP A 1 103 ? -3.961 -20.984 -1.56 1 98 103 ASP A C 1
ATOM 762 O O . ASP A 1 103 ? -2.912 -20.375 -1.334 1 98 103 ASP A O 1
ATOM 766 N N . GLN A 1 104 ? -4.711 -20.812 -2.594 1 98.5 104 GLN A N 1
ATOM 767 C CA . GLN A 1 104 ? -4.359 -19.766 -3.555 1 98.5 104 GLN A CA 1
ATOM 768 C C . GLN A 1 104 ? -4.461 -18.375 -2.926 1 98.5 104 GLN A C 1
ATOM 770 O O . GLN A 1 104 ? -3.605 -17.531 -3.158 1 98.5 104 GLN A O 1
ATOM 775 N N . ILE A 1 105 ? -5.508 -18.188 -2.152 1 98.75 105 ILE A N 1
ATOM 776 C CA . ILE A 1 105 ? -5.68 -16.922 -1.43 1 98.75 105 ILE A CA 1
ATOM 777 C C . ILE A 1 105 ? -4.488 -16.703 -0.501 1 98.75 105 ILE A C 1
ATOM 779 O O . ILE A 1 105 ? -3.961 -15.586 -0.422 1 98.75 105 ILE A O 1
ATOM 783 N N . LYS A 1 106 ? -4.051 -17.703 0.138 1 98.12 106 LYS A N 1
ATOM 784 C CA . LYS A 1 106 ? -2.922 -17.594 1.055 1 98.12 106 LYS A CA 1
ATOM 785 C C . LYS A 1 106 ? -1.646 -17.219 0.312 1 98.12 106 LYS A C 1
ATOM 787 O O . LYS A 1 106 ? -0.889 -16.359 0.773 1 98.12 106 LYS A O 1
ATOM 792 N N . LEU A 1 107 ? -1.428 -17.812 -0.77 1 97.56 107 LEU A N 1
ATOM 793 C CA . LEU A 1 107 ? -0.249 -17.5 -1.57 1 97.56 107 LEU A CA 1
ATOM 794 C C . LEU A 1 107 ? -0.24 -16.031 -1.977 1 97.56 107 LEU A C 1
ATOM 796 O O . LEU A 1 107 ? 0.789 -15.352 -1.874 1 97.56 107 LEU A O 1
ATOM 800 N N . ILE A 1 108 ? -1.371 -15.539 -2.422 1 98.19 108 ILE A N 1
ATOM 801 C CA . ILE A 1 108 ? -1.487 -14.148 -2.84 1 98.19 108 ILE A CA 1
ATOM 802 C C . ILE A 1 108 ? -1.332 -13.227 -1.628 1 98.19 108 ILE A C 1
ATOM 804 O O . ILE A 1 108 ? -0.66 -12.195 -1.704 1 98.19 108 ILE A O 1
ATOM 808 N N . ALA A 1 109 ? -1.924 -13.609 -0.519 1 98.38 109 ALA A N 1
ATOM 809 C CA . ALA A 1 109 ? -1.825 -12.82 0.71 1 98.38 109 ALA A CA 1
ATOM 810 C C . ALA A 1 109 ? -0.375 -12.703 1.168 1 98.38 109 ALA A C 1
ATOM 812 O O . ALA A 1 109 ? 0.075 -11.617 1.541 1 98.38 109 ALA A O 1
ATOM 813 N N . GLU A 1 110 ? 0.319 -13.789 1.135 1 96.81 110 GLU A N 1
ATOM 814 C CA . GLU A 1 110 ? 1.726 -13.781 1.527 1 96.81 110 GLU A CA 1
ATOM 815 C C . GLU A 1 110 ? 2.557 -12.914 0.59 1 96.81 110 GLU A C 1
ATOM 817 O O . GLU A 1 110 ? 3.424 -12.156 1.04 1 96.81 110 GLU A O 1
ATOM 822 N N . ASP A 1 111 ? 2.281 -13.031 -0.662 1 95.31 111 ASP A N 1
ATOM 823 C CA . ASP A 1 111 ? 2.984 -12.219 -1.647 1 95.31 111 ASP A CA 1
ATOM 824 C C . ASP A 1 111 ? 2.744 -10.734 -1.4 1 95.31 111 ASP A C 1
ATOM 826 O O . ASP A 1 111 ? 3.668 -9.922 -1.502 1 95.31 111 ASP A O 1
ATOM 830 N N . LYS A 1 112 ? 1.569 -10.32 -1.002 1 97.62 112 LYS A N 1
ATOM 831 C CA . LYS A 1 112 ? 1.159 -8.922 -0.92 1 97.62 112 LYS A CA 1
ATOM 832 C C . LYS A 1 112 ? 1.371 -8.367 0.486 1 97.62 112 LYS A C 1
ATOM 834 O O . LYS A 1 112 ? 1.178 -7.172 0.724 1 97.62 112 LYS A O 1
ATOM 839 N N . MET A 1 113 ? 1.812 -9.227 1.377 1 97.25 113 MET A N 1
ATOM 840 C CA . MET A 1 113 ? 1.943 -8.836 2.777 1 97.25 113 MET A CA 1
ATOM 841 C C . MET A 1 113 ? 2.76 -7.559 2.912 1 97.25 113 MET A C 1
ATOM 843 O O . MET A 1 113 ? 2.43 -6.688 3.721 1 97.25 113 MET A O 1
ATOM 847 N N . VAL A 1 114 ? 3.754 -7.379 2.154 1 96.25 114 VAL A N 1
ATOM 848 C CA . VAL A 1 114 ? 4.672 -6.25 2.242 1 96.25 114 VAL A CA 1
ATOM 849 C C . VAL A 1 114 ? 3.93 -4.953 1.933 1 96.25 114 VAL A C 1
ATOM 851 O O . VAL A 1 114 ? 4.254 -3.896 2.484 1 96.25 114 VAL A O 1
ATOM 854 N N . ASP A 1 115 ? 2.889 -5.082 1.15 1 96.88 115 ASP A N 1
ATOM 855 C CA . ASP A 1 115 ? 2.193 -3.887 0.685 1 96.88 115 ASP A CA 1
ATOM 856 C C . ASP A 1 115 ? 0.931 -3.631 1.506 1 96.88 115 ASP A C 1
ATOM 858 O O . ASP A 1 115 ? 0.421 -2.51 1.536 1 96.88 115 ASP A O 1
ATOM 862 N N . LEU A 1 116 ? 0.404 -4.684 2.117 1 96.19 116 LEU A N 1
ATOM 863 C CA . LEU A 1 116 ? -0.879 -4.582 2.805 1 96.19 116 LEU A CA 1
ATOM 864 C C . LEU A 1 116 ? -0.702 -4.004 4.207 1 96.19 116 LEU A C 1
ATOM 866 O O . LEU A 1 116 ? 0.373 -4.125 4.797 1 96.19 116 LEU A O 1
ATOM 870 N N . ASN A 1 117 ? -1.718 -3.371 4.699 1 92.12 117 ASN A N 1
ATOM 871 C CA . ASN A 1 117 ? -1.693 -2.857 6.062 1 92.12 117 ASN A CA 1
ATOM 872 C C . ASN A 1 117 ? -2.09 -3.93 7.074 1 92.12 117 ASN A C 1
ATOM 874 O O . ASN A 1 117 ? -2.275 -3.637 8.258 1 92.12 117 ASN A O 1
ATOM 878 N N . ALA A 1 118 ? -2.146 -5.137 6.668 1 94.62 118 ALA A N 1
ATOM 879 C CA . ALA A 1 118 ? -2.475 -6.262 7.543 1 94.62 118 ALA A CA 1
ATOM 880 C C . ALA A 1 118 ? -1.272 -6.672 8.383 1 94.62 118 ALA A C 1
ATOM 882 O O . ALA A 1 118 ? -0.142 -6.699 7.895 1 94.62 118 ALA A O 1
ATOM 883 N N . PHE A 1 119 ? -1.499 -7.148 9.617 1 93.12 119 PHE A N 1
ATOM 884 C CA . PHE A 1 119 ? -0.411 -7.5 10.523 1 93.12 119 PHE A CA 1
ATOM 885 C C . PHE A 1 119 ? -0.202 -9.008 10.555 1 93.12 119 PHE A C 1
ATOM 887 O O . PHE A 1 119 ? 0.84 -9.492 11.008 1 93.12 119 PHE A O 1
ATOM 894 N N . THR A 1 120 ? -1.257 -9.742 10.164 1 94.81 120 THR A N 1
ATOM 895 C CA . THR A 1 120 ? -1.15 -11.195 10.125 1 94.81 120 THR A CA 1
ATOM 896 C C . THR A 1 120 ? -1.534 -11.734 8.75 1 94.81 120 THR A C 1
ATOM 898 O O . THR A 1 120 ? -2.258 -11.078 8 1 94.81 120 THR A O 1
ATOM 901 N N . VAL A 1 121 ? -1.056 -12.922 8.484 1 95.88 121 VAL A N 1
ATOM 902 C CA . VAL A 1 121 ? -1.391 -13.547 7.211 1 95.88 121 VAL A CA 1
ATOM 903 C C . VAL A 1 121 ? -2.896 -13.797 7.137 1 95.88 121 VAL A C 1
ATOM 905 O O . VAL A 1 121 ? -3.5 -13.672 6.07 1 95.88 121 VAL A O 1
ATOM 908 N N . GLU A 1 122 ? -3.48 -14.156 8.258 1 97.75 122 GLU A N 1
ATOM 909 C CA . GLU A 1 122 ? -4.918 -14.406 8.297 1 97.75 122 GLU A CA 1
ATOM 910 C C . GLU A 1 122 ? -5.711 -13.164 7.918 1 97.75 122 GLU A C 1
ATOM 912 O O . GLU A 1 122 ? -6.668 -13.234 7.148 1 97.75 122 GLU A O 1
ATOM 917 N N . SER A 1 123 ? -5.285 -12.07 8.484 1 97.56 123 SER A N 1
ATOM 918 C CA . SER A 1 123 ? -5.945 -10.812 8.141 1 97.56 123 SER A CA 1
ATOM 919 C C . SER A 1 123 ? -5.758 -10.484 6.66 1 97.56 123 SER A C 1
ATOM 921 O O . SER A 1 123 ? -6.691 -10.016 6 1 97.56 123 SER A O 1
ATOM 923 N N . ALA A 1 124 ? -4.59 -10.727 6.145 1 98.12 124 ALA A N 1
ATOM 924 C CA . ALA A 1 124 ? -4.32 -10.508 4.727 1 98.12 124 ALA A CA 1
ATOM 925 C C . ALA A 1 124 ? -5.18 -11.422 3.857 1 98.12 124 ALA A C 1
ATOM 927 O O . ALA A 1 124 ? -5.719 -10.992 2.836 1 98.12 124 ALA A O 1
ATOM 928 N N . MET A 1 125 ? -5.316 -12.625 4.25 1 98.56 125 MET A N 1
ATOM 929 C CA . MET A 1 125 ? -6.148 -13.57 3.514 1 98.56 125 MET A CA 1
ATOM 930 C C . MET A 1 125 ? -7.594 -13.094 3.449 1 98.56 125 MET A C 1
ATOM 932 O O . MET A 1 125 ? -8.242 -13.203 2.408 1 98.56 125 MET A O 1
ATOM 936 N N . SER A 1 126 ? -8.055 -12.602 4.523 1 98.44 126 SER A N 1
ATOM 937 C CA . SER A 1 126 ? -9.414 -12.078 4.555 1 98.44 126 SER A CA 1
ATOM 938 C C . SER A 1 126 ? -9.594 -10.945 3.547 1 98.44 126 SER A C 1
ATOM 940 O O . SER A 1 126 ? -10.617 -10.875 2.859 1 98.44 126 SER A O 1
ATOM 942 N N . MET A 1 127 ? -8.594 -10.109 3.496 1 97.69 127 MET A N 1
ATOM 943 C CA . MET A 1 127 ? -8.664 -9 2.553 1 97.69 12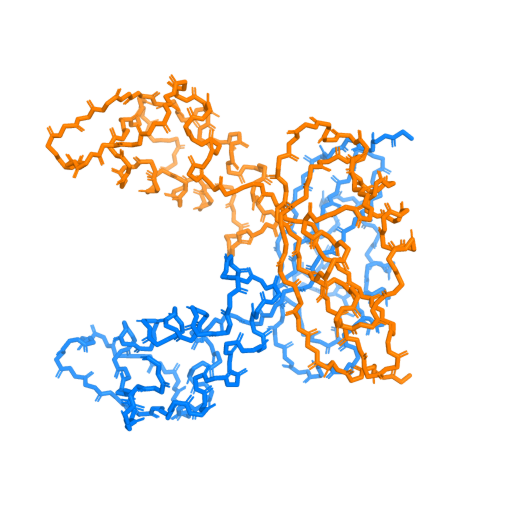7 MET A CA 1
ATOM 944 C C . MET A 1 127 ? -8.68 -9.508 1.114 1 97.69 127 MET A C 1
ATOM 946 O O . MET A 1 127 ? -9.5 -9.07 0.307 1 97.69 127 MET A O 1
ATOM 950 N N . VAL A 1 128 ? -7.812 -10.391 0.804 1 98.62 128 VAL A N 1
ATOM 951 C CA . VAL A 1 128 ? -7.727 -10.953 -0.542 1 98.62 128 VAL A CA 1
ATOM 952 C C . VAL A 1 128 ? -9.023 -11.68 -0.882 1 98.62 128 VAL A C 1
ATOM 954 O O . VAL A 1 128 ? -9.539 -11.57 -1.998 1 98.62 128 VAL A O 1
ATOM 957 N N . ALA A 1 129 ? -9.57 -12.406 0.087 1 98.69 129 ALA A N 1
ATOM 958 C CA . ALA A 1 129 ? -10.836 -13.094 -0.115 1 98.69 129 ALA A CA 1
ATOM 959 C C . ALA A 1 129 ? -11.961 -12.102 -0.401 1 98.69 129 ALA A C 1
ATOM 961 O O . ALA A 1 129 ? -12.852 -12.375 -1.207 1 98.69 129 ALA A O 1
ATOM 962 N N . GLY A 1 130 ? -11.93 -11 0.278 1 97.56 130 GLY A N 1
ATOM 963 C CA . GLY A 1 130 ? -12.898 -9.961 -0.001 1 97.56 130 GLY A CA 1
ATOM 964 C C . GLY A 1 130 ? -12.836 -9.445 -1.427 1 97.56 130 GLY A C 1
ATOM 965 O O . GLY A 1 130 ? -13.867 -9.242 -2.066 1 97.56 130 GLY A O 1
ATOM 966 N N . THR A 1 131 ? -11.625 -9.203 -1.905 1 97.81 131 THR A N 1
ATOM 967 C CA . THR A 1 131 ? -11.43 -8.797 -3.293 1 97.81 131 THR A CA 1
ATOM 968 C C . THR A 1 131 ? -11.953 -9.867 -4.246 1 97.81 131 THR A C 1
ATOM 970 O O . THR A 1 131 ? -12.625 -9.547 -5.234 1 97.81 131 THR A O 1
ATOM 973 N N . ALA A 1 132 ? -11.672 -11.062 -3.936 1 98.69 132 ALA A N 1
ATOM 974 C CA . ALA A 1 132 ? -12.164 -12.164 -4.758 1 98.69 132 ALA A CA 1
ATOM 975 C C . ALA A 1 132 ? -13.68 -12.133 -4.863 1 98.69 132 ALA A C 1
ATOM 977 O O . ALA A 1 132 ? -14.234 -12.242 -5.961 1 98.69 132 ALA A O 1
ATOM 978 N N . ARG A 1 133 ? -14.289 -11.992 -3.748 1 97.81 133 ARG A N 1
ATOM 979 C CA . ARG A 1 133 ? -15.742 -11.969 -3.725 1 97.81 133 ARG A CA 1
ATOM 980 C C . ARG A 1 133 ? -16.281 -10.797 -4.539 1 97.81 133 ARG A C 1
ATOM 982 O O . ARG A 1 133 ? -17.266 -10.945 -5.266 1 97.81 133 ARG A O 1
ATOM 989 N N . SER A 1 134 ? -15.633 -9.695 -4.41 1 97.44 134 SER A N 1
ATOM 990 C CA . SER A 1 134 ? -16.062 -8.5 -5.125 1 97.44 134 SER A CA 1
ATOM 991 C C . SER A 1 134 ? -15.883 -8.664 -6.629 1 97.44 134 SER A C 1
ATOM 993 O O . SER A 1 134 ? -16.469 -7.918 -7.414 1 97.44 134 SER A O 1
ATOM 995 N N . MET A 1 135 ? -15.117 -9.562 -7.031 1 98 135 MET A N 1
ATOM 996 C CA . MET A 1 135 ? -14.859 -9.812 -8.445 1 98 135 MET A CA 1
ATOM 997 C C . MET A 1 135 ? -15.773 -10.906 -8.984 1 98 135 MET A C 1
ATOM 999 O O . MET A 1 135 ? -15.719 -11.242 -10.172 1 98 135 MET A O 1
ATOM 1003 N N . GLY A 1 136 ? -16.531 -11.531 -8.133 1 98.56 136 GLY A N 1
ATOM 1004 C CA . GLY A 1 136 ? -17.406 -12.625 -8.531 1 98.56 136 GLY A CA 1
ATOM 1005 C C . GLY A 1 136 ? -16.703 -13.969 -8.539 1 98.56 136 GLY A C 1
ATOM 1006 O O . GLY A 1 136 ? -17.078 -14.867 -9.297 1 98.56 136 GLY A O 1
ATOM 1007 N N . LEU A 1 137 ? -15.719 -14.086 -7.793 1 98.69 137 LEU A N 1
ATOM 1008 C CA . LEU A 1 137 ? -15.055 -15.375 -7.613 1 98.69 137 LEU A CA 1
ATOM 1009 C C . LEU A 1 137 ? -15.602 -16.094 -6.383 1 98.69 137 LEU A C 1
ATOM 1011 O O . LEU A 1 137 ? -15.836 -15.469 -5.348 1 98.69 137 LEU A O 1
ATOM 1015 N N . LYS A 1 138 ? -15.766 -17.406 -6.504 1 98.12 138 LYS A N 1
ATOM 1016 C CA . LYS A 1 138 ? -16.062 -18.234 -5.34 1 98.12 138 LYS A CA 1
ATOM 1017 C C . LYS A 1 138 ? -14.773 -18.625 -4.609 1 98.12 138 LYS A C 1
ATOM 1019 O O . LYS A 1 138 ? -13.789 -19 -5.238 1 98.12 138 LYS A O 1
ATOM 1024 N N . VAL A 1 139 ? -14.812 -18.469 -3.33 1 98.25 139 VAL A N 1
ATOM 1025 C CA . VAL A 1 139 ? -13.695 -18.969 -2.527 1 98.25 139 VAL A CA 1
ATOM 1026 C C . VAL A 1 139 ? -14.008 -20.375 -2.039 1 98.25 139 VAL A C 1
ATOM 1028 O O . VAL A 1 139 ? -14.844 -20.562 -1.155 1 98.25 139 VAL A O 1
ATOM 1031 N N . ALA A 1 140 ? -13.281 -21.312 -2.562 1 96.88 140 ALA A N 1
ATOM 1032 C CA . ALA A 1 140 ? -13.602 -22.719 -2.342 1 96.88 140 ALA A CA 1
ATOM 1033 C C . ALA A 1 140 ? -12.953 -23.234 -1.059 1 96.88 140 ALA A C 1
ATOM 1035 O O . ALA A 1 140 ? -11.82 -22.875 -0.737 1 96.88 140 ALA A O 1
ATOM 1036 N N . GLY A 1 141 ? -13.758 -24.094 -0.41 1 93.19 141 GLY A N 1
ATOM 1037 C CA . GLY A 1 141 ? -13.281 -24.719 0.819 1 93.19 141 GLY A CA 1
ATOM 1038 C C . GLY A 1 141 ? -13.672 -23.938 2.062 1 93.19 141 GLY A C 1
ATOM 1039 O O . GLY A 1 141 ? -14.297 -22.875 1.971 1 93.19 141 GLY A O 1
ATOM 1040 N N . ASN A 1 142 ? -13.289 -24.562 3.25 1 93.38 142 ASN A N 1
ATOM 1041 C CA . ASN A 1 142 ? -13.586 -23.906 4.52 1 93.38 142 ASN A CA 1
ATOM 1042 C C . ASN A 1 142 ? -12.508 -22.906 4.898 1 93.38 142 ASN A C 1
ATOM 1044 O O . ASN A 1 142 ? -11.32 -23.141 4.676 1 93.38 142 ASN A O 1
ATOM 1048 N N . ARG A 1 143 ? -13.016 -21.703 5.391 1 94.12 143 ARG A N 1
ATOM 1049 C CA . ARG A 1 143 ? -12.078 -20.688 5.875 1 94.12 143 ARG A CA 1
ATOM 1050 C C . ARG A 1 143 ? -11.117 -21.281 6.898 1 94.12 143 ARG A C 1
ATOM 1052 O O . ARG A 1 143 ? -11.547 -21.859 7.898 1 94.12 143 ARG A O 1
ATOM 1059 N N . PRO A 1 144 ? -9.891 -21.078 6.781 1 94.44 144 PRO A N 1
ATOM 1060 C CA . PRO A 1 144 ? -8.906 -21.766 7.613 1 94.44 144 PRO A CA 1
ATOM 1061 C C . PRO A 1 144 ? -8.672 -21.078 8.953 1 94.44 144 PRO A C 1
ATOM 1063 O O . PRO A 1 144 ? -7.871 -21.547 9.766 1 94.44 144 PRO A O 1
ATOM 1066 N N . PHE A 1 145 ? -9.367 -19.984 9.211 1 91.69 145 PHE A N 1
ATOM 1067 C CA . PHE A 1 145 ? -9.211 -19.25 10.461 1 91.69 145 PHE A CA 1
ATOM 1068 C C . PHE A 1 145 ? -10.508 -18.547 10.844 1 91.69 145 PHE A C 1
ATOM 1070 O O . PHE A 1 145 ? -11.391 -18.375 10 1 91.69 145 PHE A O 1
ATOM 1077 N N . MET B 1 1 ? 22.281 -13.438 -6.793 1 49.34 1 MET B N 1
ATOM 1078 C CA . MET B 1 1 ? 21.188 -14.391 -6.887 1 49.34 1 MET B CA 1
ATOM 1079 C C . MET B 1 1 ? 19.969 -13.898 -6.109 1 49.34 1 MET B C 1
ATOM 1081 O O . MET B 1 1 ? 20.109 -13.203 -5.102 1 49.34 1 MET B O 1
ATOM 1085 N N . ALA B 1 2 ? 18.812 -13.93 -6.707 1 60.88 2 ALA B N 1
ATOM 1086 C CA . ALA B 1 2 ? 17.625 -13.406 -6.027 1 60.88 2 ALA B CA 1
ATOM 1087 C C . ALA B 1 2 ? 17.391 -14.125 -4.699 1 60.88 2 ALA B C 1
ATOM 1089 O O . ALA B 1 2 ? 17.469 -15.352 -4.637 1 60.88 2 ALA B O 1
ATOM 1090 N N . LYS B 1 3 ? 17.422 -13.438 -3.549 1 80.25 3 LYS B N 1
ATOM 1091 C CA . LYS B 1 3 ? 17.234 -14.039 -2.23 1 80.25 3 LYS B CA 1
ATOM 1092 C C . LYS B 1 3 ? 15.82 -14.578 -2.062 1 80.25 3 LYS B C 1
ATOM 1094 O O . LYS B 1 3 ? 14.859 -13.992 -2.578 1 80.25 3 LYS B O 1
ATOM 1099 N N . GLU B 1 4 ? 15.711 -15.68 -1.55 1 89.19 4 GLU B N 1
ATOM 1100 C CA . GLU B 1 4 ? 14.406 -16.297 -1.296 1 89.19 4 GLU B CA 1
ATOM 1101 C C . GLU B 1 4 ? 13.789 -15.758 -0.011 1 89.19 4 GLU B C 1
ATOM 1103 O O . GLU B 1 4 ? 14.438 -15.734 1.036 1 89.19 4 GLU B O 1
ATOM 1108 N N . VAL B 1 5 ? 12.562 -15.32 -0.146 1 91.25 5 VAL B N 1
ATOM 1109 C CA . VAL B 1 5 ? 11.859 -14.734 0.991 1 91.25 5 VAL B CA 1
ATOM 1110 C C . VAL B 1 5 ? 11.438 -15.828 1.964 1 91.25 5 VAL B C 1
ATOM 1112 O O . VAL B 1 5 ? 10.898 -16.859 1.55 1 91.25 5 VAL B O 1
ATOM 1115 N N . SER B 1 6 ? 11.688 -15.664 3.201 1 94.62 6 SER B N 1
ATOM 1116 C CA . SER B 1 6 ? 11.242 -16.562 4.262 1 94.62 6 SER B CA 1
ATOM 1117 C C . SER B 1 6 ? 9.906 -16.109 4.836 1 94.62 6 SER B C 1
ATOM 1119 O O . SER B 1 6 ? 8.945 -16.875 4.875 1 94.62 6 SER B O 1
ATOM 1121 N N . LYS B 1 7 ? 9.844 -14.844 5.242 1 94.69 7 LYS B N 1
ATOM 1122 C CA . LYS B 1 7 ? 8.602 -14.305 5.789 1 94.69 7 LYS B CA 1
ATOM 1123 C C . LYS B 1 7 ? 8.617 -12.773 5.781 1 94.69 7 LYS B C 1
ATOM 1125 O O . LYS B 1 7 ? 9.664 -12.156 5.574 1 94.69 7 LYS B O 1
ATOM 1130 N N . VAL B 1 8 ? 7.43 -12.242 6.012 1 96.75 8 VAL B N 1
ATOM 1131 C CA . VAL B 1 8 ? 7.293 -10.805 6.164 1 96.75 8 VAL B CA 1
ATOM 1132 C C . VAL B 1 8 ? 6.801 -10.477 7.574 1 96.75 8 VAL B C 1
ATOM 1134 O O . VAL B 1 8 ? 5.797 -11.023 8.031 1 96.75 8 VAL B O 1
ATOM 1137 N N . VAL B 1 9 ? 7.559 -9.609 8.258 1 96.44 9 VAL B N 1
ATOM 1138 C CA . VAL B 1 9 ? 7.191 -9.164 9.594 1 96.44 9 VAL B CA 1
ATOM 1139 C C . VAL B 1 9 ? 6.629 -7.746 9.531 1 96.44 9 VAL B C 1
ATOM 1141 O O . VAL B 1 9 ? 7.23 -6.859 8.922 1 96.44 9 VAL B O 1
ATOM 1144 N N . LYS B 1 10 ? 5.449 -7.586 10.195 1 97.06 10 LYS B N 1
ATOM 1145 C CA . LYS B 1 10 ? 4.797 -6.281 10.203 1 97.06 10 LYS B CA 1
ATOM 1146 C C . LYS B 1 10 ? 4.848 -5.656 11.602 1 97.06 10 LYS B C 1
ATOM 1148 O O . LYS B 1 10 ? 4.469 -6.293 12.586 1 97.06 10 LYS B O 1
ATOM 1153 N N . LEU B 1 11 ? 5.312 -4.406 11.625 1 96.25 11 LEU B N 1
ATOM 1154 C CA . LEU B 1 11 ? 5.422 -3.676 12.883 1 96.25 11 LEU B CA 1
ATOM 1155 C C . LEU B 1 11 ? 5.004 -2.219 12.711 1 96.25 11 LEU B C 1
ATOM 1157 O O . LEU B 1 11 ? 4.863 -1.743 11.578 1 96.25 11 LEU B O 1
ATOM 1161 N N . GLN B 1 12 ? 4.699 -1.604 13.797 1 96.25 12 GLN B N 1
ATOM 1162 C CA . GLN B 1 12 ? 4.613 -0.149 13.883 1 96.25 12 GLN B CA 1
ATOM 1163 C C . GLN B 1 12 ? 5.734 0.417 14.75 1 96.25 12 GLN B C 1
ATOM 1165 O O . GLN B 1 12 ? 5.926 -0.015 15.891 1 96.25 12 GLN B O 1
ATOM 1170 N N . VAL B 1 13 ? 6.445 1.327 14.211 1 96.44 13 VAL B N 1
ATOM 1171 C CA . VAL B 1 13 ? 7.613 1.865 14.898 1 96.44 13 VAL B CA 1
ATOM 1172 C C . VAL B 1 13 ? 7.594 3.391 14.836 1 96.44 13 VAL B C 1
ATOM 1174 O O . VAL B 1 13 ? 7.281 3.971 13.797 1 96.44 13 VAL B O 1
ATOM 1177 N N . ARG B 1 14 ? 7.953 4.066 15.992 1 96 14 ARG B N 1
ATOM 1178 C CA . ARG B 1 14 ? 8.047 5.523 15.984 1 96 14 ARG B CA 1
ATOM 1179 C C . ARG B 1 14 ? 9.281 5.984 15.211 1 96 14 ARG B C 1
ATOM 1181 O O . ARG B 1 14 ? 10.367 5.426 15.383 1 96 14 ARG B O 1
ATOM 1188 N N . GLY B 1 15 ? 9.062 6.984 14.383 1 96.62 15 GLY B N 1
ATOM 1189 C CA . GLY B 1 15 ? 10.156 7.512 13.578 1 96.62 15 GLY B CA 1
ATOM 1190 C C . GLY B 1 15 ? 11.359 7.918 14.406 1 96.62 15 GLY B C 1
ATOM 1191 O O . GLY B 1 15 ? 11.227 8.633 15.398 1 96.62 15 GLY B O 1
ATOM 1192 N N . GLY B 1 16 ? 12.516 7.453 13.914 1 96.19 16 GLY B N 1
ATOM 1193 C CA . GLY B 1 16 ? 13.766 7.824 14.547 1 96.19 16 GLY B CA 1
ATOM 1194 C C . GLY B 1 16 ? 13.945 7.223 15.93 1 96.19 16 GLY B C 1
ATOM 1195 O O . GLY B 1 16 ? 14.875 7.574 16.656 1 96.19 16 GLY B O 1
ATOM 1196 N N . ALA B 1 17 ? 13.094 6.281 16.312 1 96.62 17 ALA B N 1
ATOM 1197 C CA . ALA B 1 17 ? 13.102 5.844 17.719 1 96.62 17 ALA B CA 1
ATOM 1198 C C . ALA B 1 17 ? 12.992 4.324 17.812 1 96.62 17 ALA B C 1
ATOM 1200 O O . ALA B 1 17 ? 12.422 3.801 18.766 1 96.62 17 ALA B O 1
ATOM 1201 N N . ALA B 1 18 ? 13.438 3.668 16.797 1 97.25 18 ALA B N 1
ATOM 1202 C CA . ALA B 1 18 ? 13.477 2.211 16.891 1 97.25 18 ALA B CA 1
ATOM 1203 C C . ALA B 1 18 ? 14.492 1.756 17.938 1 97.25 18 ALA B C 1
ATOM 1205 O O . ALA B 1 18 ? 15.602 2.299 18 1 97.25 18 ALA B O 1
ATOM 1206 N N . ASN B 1 19 ? 14.109 0.83 18.719 1 96.75 19 ASN B N 1
ATOM 1207 C CA . ASN B 1 19 ? 14.984 0.226 19.703 1 96.75 19 ASN B CA 1
ATOM 1208 C C . ASN B 1 19 ? 14.609 -1.226 19.984 1 96.75 19 ASN B C 1
ATOM 1210 O O . ASN B 1 19 ? 13.547 -1.688 19.547 1 96.75 19 ASN B O 1
ATOM 1214 N N . PRO B 1 20 ? 15.461 -1.972 20.609 1 95.88 20 PRO B N 1
ATOM 1215 C CA . PRO B 1 20 ? 15.234 -3.41 20.781 1 95.88 20 PRO B CA 1
ATOM 1216 C C . PRO B 1 20 ? 14.133 -3.719 21.781 1 95.88 20 PRO B C 1
ATOM 1218 O O . PRO B 1 20 ? 13.828 -4.891 22.031 1 95.88 20 PRO B O 1
ATOM 1221 N N . SER B 1 21 ? 13.453 -2.799 22.234 1 94.31 21 SER B N 1
ATOM 1222 C CA . SER B 1 21 ? 12.352 -3.025 23.156 1 94.31 21 SER B CA 1
ATOM 1223 C C . SER B 1 21 ? 11.102 -3.512 22.438 1 94.31 21 SER B C 1
ATOM 1225 O O . SER B 1 21 ? 10.977 -3.322 21.219 1 94.31 21 SER B O 1
ATOM 1227 N N . PRO B 1 22 ? 10.203 -4.234 23.203 1 91.81 22 PRO B N 1
ATOM 1228 C CA . PRO B 1 22 ? 8.961 -4.648 22.531 1 91.81 22 PRO B CA 1
ATOM 1229 C C . PRO B 1 22 ? 8.234 -3.484 21.875 1 91.81 22 PRO B C 1
ATOM 1231 O O . PRO B 1 22 ? 8.203 -2.377 22.406 1 91.81 22 PRO B O 1
ATOM 1234 N N . PRO B 1 23 ? 7.727 -3.715 20.656 1 91.5 23 PRO B N 1
ATOM 1235 C CA . PRO B 1 23 ? 7.531 -4.992 19.969 1 91.5 23 PRO B CA 1
ATOM 1236 C C . PRO B 1 23 ? 8.664 -5.32 19 1 91.5 23 PRO B C 1
ATOM 1238 O O . PRO B 1 23 ? 8.688 -6.406 18.406 1 91.5 23 PRO B O 1
ATOM 1241 N N . VAL B 1 24 ? 9.633 -4.441 18.828 1 95.94 24 VAL B N 1
ATOM 1242 C CA . VAL B 1 24 ? 10.656 -4.605 17.812 1 95.94 24 VAL B CA 1
ATOM 1243 C C . VAL B 1 24 ? 11.539 -5.805 18.141 1 95.94 24 VAL B C 1
ATOM 1245 O O . VAL B 1 24 ? 11.734 -6.691 17.312 1 95.94 24 VAL B O 1
ATOM 1248 N N . GLY B 1 25 ? 11.984 -5.848 19.312 1 95.06 25 GLY B N 1
ATOM 1249 C CA . GLY B 1 25 ? 12.898 -6.887 19.766 1 95.06 25 GLY B CA 1
ATOM 1250 C C . GLY B 1 25 ? 12.344 -8.289 19.562 1 95.06 25 GLY B C 1
ATOM 1251 O O . GLY B 1 25 ? 12.883 -9.062 18.766 1 95.06 25 GLY B O 1
ATOM 1252 N N . PRO B 1 26 ? 11.305 -8.562 20.297 1 95.62 26 PRO B N 1
ATOM 1253 C CA . PRO B 1 26 ? 10.758 -9.914 20.188 1 95.62 26 PRO B CA 1
ATOM 1254 C C . PRO B 1 26 ? 10.359 -10.289 18.766 1 95.62 26 PRO B C 1
ATOM 1256 O O . PRO B 1 26 ? 10.594 -11.422 18.328 1 95.62 26 PRO B O 1
ATOM 1259 N N . ALA B 1 27 ? 9.758 -9.414 18.047 1 94.69 27 ALA B N 1
ATOM 1260 C CA . ALA B 1 27 ? 9.289 -9.711 16.688 1 94.69 27 ALA B CA 1
ATOM 1261 C C . ALA B 1 27 ? 10.461 -10.039 15.766 1 94.69 27 ALA B C 1
ATOM 1263 O O . ALA B 1 27 ? 10.422 -11.039 15.047 1 94.69 27 ALA B O 1
ATOM 1264 N N . LEU B 1 28 ? 11.453 -9.25 15.82 1 96.69 28 LEU B N 1
ATOM 1265 C CA . LEU B 1 28 ? 12.578 -9.438 14.906 1 96.69 28 LEU B CA 1
ATOM 1266 C C . LEU B 1 28 ? 13.477 -10.57 15.383 1 96.69 28 LEU B C 1
ATOM 1268 O O . LEU B 1 28 ? 14.062 -11.289 14.57 1 96.69 28 LEU B O 1
ATOM 1272 N N . GLY B 1 29 ? 13.57 -10.648 16.688 1 95.44 29 GLY B N 1
ATOM 1273 C CA . GLY B 1 29 ? 14.32 -11.773 17.219 1 95.44 29 GLY B CA 1
ATOM 1274 C C . GLY B 1 29 ? 13.773 -13.117 16.781 1 95.44 29 GLY B C 1
ATOM 1275 O O . GLY B 1 29 ? 14.531 -14 16.375 1 95.44 29 GLY B O 1
ATOM 1276 N N . ALA B 1 30 ? 12.523 -13.281 16.828 1 95.06 30 ALA B N 1
ATOM 1277 C CA . ALA B 1 30 ? 11.867 -14.523 16.438 1 95.06 30 ALA B CA 1
ATOM 1278 C C . ALA B 1 30 ? 12.086 -14.812 14.953 1 95.06 30 ALA B C 1
ATOM 1280 O O . ALA B 1 30 ? 12.125 -15.969 14.539 1 95.06 30 ALA B O 1
ATOM 1281 N N . ALA B 1 31 ? 12.336 -13.789 14.172 1 94.94 31 ALA B N 1
ATOM 1282 C CA . ALA B 1 31 ? 12.484 -13.945 12.727 1 94.94 31 ALA B CA 1
ATOM 1283 C C . ALA B 1 31 ? 13.953 -14.102 12.344 1 94.94 31 ALA B C 1
ATOM 1285 O O . ALA B 1 31 ? 14.281 -14.305 11.172 1 94.94 31 ALA B O 1
ATOM 1286 N N . GLY B 1 32 ? 14.852 -13.898 13.352 1 95.31 32 GLY B N 1
ATOM 1287 C CA . GLY B 1 32 ? 16.266 -14.062 13.094 1 95.31 32 GLY B CA 1
ATOM 1288 C C . GLY B 1 32 ? 16.906 -12.844 12.445 1 95.31 32 GLY B C 1
ATOM 1289 O O . GLY B 1 32 ? 17.922 -12.961 11.766 1 95.31 32 GLY B O 1
ATOM 1290 N N . VAL B 1 33 ? 16.281 -11.773 12.555 1 95.44 33 VAL B N 1
ATOM 1291 C CA . VAL B 1 33 ? 16.75 -10.523 11.961 1 95.44 33 VAL B CA 1
ATOM 1292 C C . VAL B 1 33 ? 17.719 -9.828 12.914 1 95.44 33 VAL B C 1
ATOM 1294 O O . VAL B 1 33 ? 17.484 -9.797 14.125 1 95.44 33 VAL B O 1
ATOM 1297 N N . ASN B 1 34 ? 18.828 -9.281 12.414 1 96.94 34 ASN B N 1
ATOM 1298 C CA . ASN B 1 34 ? 19.719 -8.438 13.203 1 96.94 34 ASN B CA 1
ATOM 1299 C C . ASN B 1 34 ? 19.016 -7.18 13.695 1 96.94 34 ASN B C 1
ATOM 1301 O O . ASN B 1 34 ? 18.875 -6.211 12.945 1 96.94 34 ASN B O 1
ATOM 1305 N N . ILE B 1 35 ? 18.719 -7.234 14.984 1 97.5 35 ILE B N 1
ATOM 1306 C CA . ILE B 1 35 ? 17.891 -6.191 15.57 1 97.5 35 ILE B CA 1
ATOM 1307 C C . ILE B 1 35 ? 18.625 -4.855 15.539 1 97.5 35 ILE B C 1
ATOM 1309 O O . ILE B 1 35 ? 18.047 -3.826 15.195 1 97.5 35 ILE B O 1
ATOM 1313 N N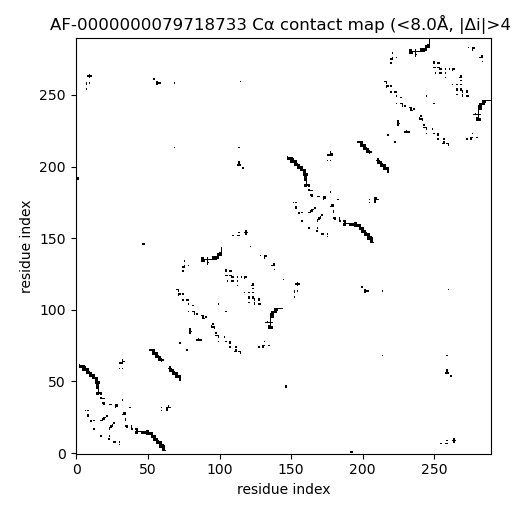 . MET B 1 36 ? 19.859 -4.863 15.859 1 97.62 36 MET B N 1
ATOM 1314 C CA . MET B 1 36 ? 20.641 -3.631 15.906 1 97.62 36 MET B CA 1
ATOM 1315 C C . MET B 1 36 ? 20.766 -3.016 14.516 1 97.62 36 MET B C 1
ATOM 1317 O O . MET B 1 36 ? 20.656 -1.8 14.359 1 97.62 36 MET B O 1
ATOM 1321 N N . GLU B 1 37 ? 21.031 -3.838 13.656 1 97.69 37 GLU B N 1
ATOM 1322 C CA . GLU B 1 37 ? 21.141 -3.357 12.281 1 97.69 37 GLU B CA 1
ATOM 1323 C C . GLU B 1 37 ? 19.828 -2.754 11.797 1 97.69 37 GLU B C 1
ATOM 1325 O O . GLU B 1 37 ? 19.828 -1.721 11.125 1 97.69 37 GLU B O 1
ATOM 1330 N N . PHE B 1 38 ? 18.719 -3.398 12.062 1 98.19 38 PHE B N 1
ATOM 1331 C CA . PHE B 1 38 ? 17.422 -2.857 11.695 1 98.19 38 PHE B CA 1
ATOM 1332 C C . PHE B 1 3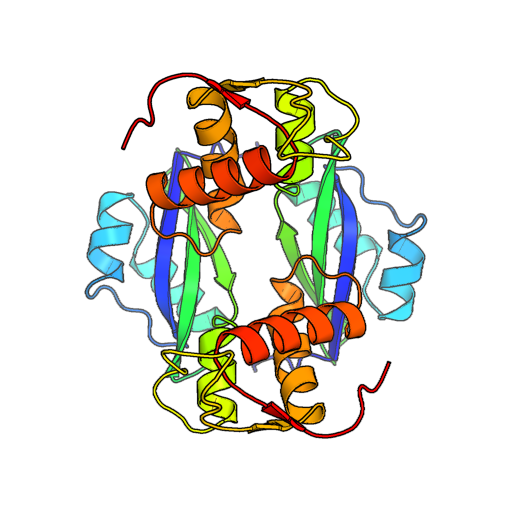8 ? 17.203 -1.49 12.336 1 98.19 38 PHE B C 1
ATOM 1334 O O . PHE B 1 38 ? 16.844 -0.529 11.648 1 98.19 38 PHE B O 1
ATOM 1341 N N . CYS B 1 39 ? 17.422 -1.443 13.656 1 98.31 39 CYS B N 1
ATOM 1342 C CA . CYS B 1 39 ? 17.203 -0.187 14.367 1 98.31 39 CYS B CA 1
ATOM 1343 C C . CYS B 1 39 ? 18.047 0.932 13.773 1 98.31 39 CYS B C 1
ATOM 1345 O O . CYS B 1 39 ? 17.562 2.055 13.602 1 98.31 39 CYS B O 1
ATOM 1347 N N . LYS B 1 40 ? 19.281 0.574 13.516 1 97.88 40 LYS B N 1
ATOM 1348 C CA . LYS B 1 40 ? 20.172 1.565 12.938 1 97.88 40 LYS B CA 1
ATOM 1349 C C . LYS B 1 40 ? 19.656 2.066 11.594 1 97.88 40 LYS B C 1
ATOM 1351 O O . LYS B 1 40 ? 19.578 3.275 11.367 1 97.88 40 LYS B O 1
ATOM 1356 N N . GLN B 1 41 ? 19.297 1.23 10.742 1 97.25 41 GLN B N 1
ATOM 1357 C CA . GLN B 1 41 ? 18.844 1.594 9.398 1 97.25 41 GLN B CA 1
ATOM 1358 C C . GLN B 1 41 ? 17.516 2.32 9.445 1 97.25 41 GLN B C 1
ATOM 1360 O O . GLN B 1 41 ? 17.328 3.336 8.773 1 97.25 41 GLN B O 1
ATOM 1365 N N . PHE B 1 42 ? 16.609 1.811 10.242 1 97.75 42 PHE B N 1
ATOM 1366 C CA . PHE B 1 42 ? 15.297 2.432 10.367 1 97.75 42 PHE B CA 1
ATOM 1367 C C . PHE B 1 42 ? 15.414 3.863 10.875 1 97.75 42 PHE B C 1
ATOM 1369 O O . PHE B 1 42 ? 14.836 4.785 10.297 1 97.75 42 PHE B O 1
ATOM 1376 N N . ASN B 1 43 ? 16.141 3.953 11.977 1 97.62 43 ASN B N 1
ATOM 1377 C CA . ASN B 1 43 ? 16.297 5.273 12.578 1 97.62 43 ASN B CA 1
ATOM 1378 C C . ASN B 1 43 ? 16.969 6.25 11.617 1 97.62 43 ASN B C 1
ATOM 1380 O O . ASN B 1 43 ? 16.609 7.426 11.57 1 97.62 43 ASN B O 1
ATOM 1384 N N . ALA B 1 44 ? 17.922 5.801 10.883 1 96 44 ALA B N 1
ATOM 1385 C CA . ALA B 1 44 ? 18.578 6.645 9.898 1 96 44 ALA B CA 1
ATOM 1386 C C . ALA B 1 44 ? 17.609 7.102 8.812 1 96 44 ALA B C 1
ATOM 1388 O O . ALA B 1 44 ? 17.656 8.25 8.375 1 96 44 ALA B O 1
ATOM 1389 N N . ARG B 1 45 ? 16.672 6.246 8.445 1 94 45 ARG B N 1
ATOM 1390 C CA . ARG B 1 45 ? 15.781 6.523 7.328 1 94 45 ARG B CA 1
ATOM 1391 C C . ARG B 1 45 ? 14.594 7.359 7.777 1 94 45 ARG B C 1
ATOM 1393 O O . ARG B 1 45 ? 13.867 7.918 6.949 1 94 45 ARG B O 1
ATOM 1400 N N . THR B 1 46 ? 14.367 7.418 9.047 1 96.12 46 THR B N 1
ATOM 1401 C CA . THR B 1 46 ? 13.141 8.055 9.5 1 96.12 46 THR B CA 1
ATOM 1402 C C . THR B 1 46 ? 13.445 9.188 10.477 1 96.12 46 THR B C 1
ATOM 1404 O O . THR B 1 46 ? 12.602 9.562 11.289 1 96.12 46 THR B O 1
ATOM 1407 N N . GLN B 1 47 ? 14.617 9.719 10.414 1 93.12 47 GLN B N 1
ATOM 1408 C CA . GLN B 1 47 ? 15.031 10.82 11.289 1 93.12 47 GLN B CA 1
ATOM 1409 C C . GLN B 1 47 ? 14.156 12.047 11.078 1 93.12 47 GLN B C 1
ATOM 1411 O O . GLN B 1 47 ? 13.992 12.859 11.984 1 93.12 47 GLN B O 1
ATOM 1416 N N . ASP B 1 48 ? 13.594 12.188 9.938 1 90.44 48 ASP B N 1
ATOM 1417 C CA . ASP B 1 48 ? 12.812 13.367 9.578 1 90.44 48 ASP B CA 1
ATOM 1418 C C . ASP B 1 48 ? 11.344 13.188 9.961 1 90.44 48 ASP B C 1
ATOM 1420 O O . ASP B 1 48 ? 10.516 14.047 9.664 1 90.44 48 ASP B O 1
ATOM 1424 N N . LYS B 1 49 ? 10.992 12.133 10.625 1 92 49 LYS B N 1
ATOM 1425 C CA . LYS B 1 49 ? 9.617 11.844 11.023 1 92 49 LYS B CA 1
ATOM 1426 C C . LYS B 1 49 ? 9.516 11.562 12.516 1 92 49 LYS B C 1
ATOM 1428 O O . LYS B 1 49 ? 8.883 10.594 12.93 1 92 49 LYS B O 1
ATOM 1433 N N . PRO B 1 50 ? 10.047 12.43 13.273 1 91.38 50 PRO B N 1
ATOM 1434 C CA . PRO B 1 50 ? 10.023 12.133 14.711 1 91.38 50 PRO B CA 1
ATOM 1435 C C . PRO B 1 50 ? 8.609 12.062 15.281 1 91.38 50 PRO B C 1
ATOM 1437 O O . PRO B 1 50 ? 7.77 12.906 14.953 1 91.38 50 PRO B O 1
ATOM 1440 N N . GLY B 1 51 ? 8.391 11 16.078 1 88.75 51 GLY B N 1
ATOM 1441 C CA . GLY B 1 51 ? 7.141 10.906 16.812 1 88.75 51 GLY B CA 1
ATOM 1442 C C . GLY B 1 51 ? 6.02 10.281 16 1 88.75 51 GLY B C 1
ATOM 1443 O O . GLY B 1 51 ? 4.996 9.883 16.562 1 88.75 51 GLY B O 1
ATOM 1444 N N . LYS B 1 52 ? 6.145 10.195 14.734 1 92.5 52 LYS B N 1
ATOM 1445 C CA . LYS B 1 52 ? 5.133 9.578 13.883 1 92.5 52 LYS B CA 1
ATOM 1446 C C . LYS B 1 52 ? 5.199 8.055 13.961 1 92.5 52 LYS B C 1
ATOM 1448 O O . LYS B 1 52 ? 6.285 7.473 13.922 1 92.5 52 LYS B O 1
ATOM 1453 N N . VAL B 1 53 ? 4.027 7.48 14.203 1 94.25 53 VAL B N 1
ATOM 1454 C CA . VAL B 1 53 ? 3.967 6.023 14.203 1 94.25 53 VAL B CA 1
ATOM 1455 C C . VAL B 1 53 ? 3.893 5.504 12.766 1 94.25 53 VAL B C 1
ATOM 1457 O O . VAL B 1 53 ? 2.932 5.785 12.047 1 94.25 53 VAL B O 1
ATOM 1460 N N . LEU B 1 54 ? 4.895 4.781 12.375 1 96.75 54 LEU B N 1
ATOM 1461 C CA . LEU B 1 54 ? 5.035 4.367 10.984 1 96.75 54 LEU B CA 1
ATOM 1462 C C . LEU B 1 54 ? 4.918 2.854 10.859 1 96.75 54 LEU B C 1
ATOM 1464 O O . LEU B 1 54 ? 5.609 2.109 11.555 1 96.75 54 LEU B O 1
ATOM 1468 N N . PRO B 1 55 ? 4.027 2.385 10 1 97.12 55 PRO B N 1
ATOM 1469 C CA . PRO B 1 55 ? 4.043 0.953 9.695 1 97.12 55 PRO B CA 1
ATOM 1470 C C . PRO B 1 55 ? 5.297 0.527 8.938 1 97.12 55 PRO B C 1
ATOM 1472 O O . PRO B 1 55 ? 5.785 1.265 8.07 1 97.12 55 PRO B O 1
ATOM 1475 N N . VAL B 1 56 ? 5.801 -0.621 9.266 1 97.5 56 VAL B N 1
ATOM 1476 C CA . VAL B 1 56 ? 6.984 -1.152 8.602 1 97.5 56 VAL B CA 1
ATOM 1477 C C . VAL B 1 56 ? 6.754 -2.613 8.219 1 97.5 56 VAL B C 1
ATOM 1479 O O . VAL B 1 56 ? 6.23 -3.395 9.023 1 97.5 56 VAL B O 1
ATOM 1482 N N . ALA B 1 57 ? 7.043 -2.906 7.012 1 97.69 57 ALA B N 1
ATOM 1483 C CA . ALA B 1 57 ? 7.051 -4.293 6.555 1 97.69 57 ALA B CA 1
ATOM 1484 C C . ALA B 1 57 ? 8.477 -4.789 6.332 1 97.69 57 ALA B C 1
ATOM 1486 O O . ALA B 1 57 ? 9.195 -4.273 5.469 1 97.69 57 ALA B O 1
ATOM 1487 N N . ILE B 1 58 ? 8.852 -5.766 7.074 1 97.5 58 ILE B N 1
ATOM 1488 C CA . ILE B 1 58 ? 10.203 -6.305 7.012 1 97.5 58 ILE B CA 1
ATOM 1489 C C . ILE B 1 58 ? 10.195 -7.652 6.293 1 97.5 58 ILE B C 1
ATOM 1491 O O . ILE B 1 58 ? 9.57 -8.609 6.758 1 97.5 58 ILE B O 1
ATOM 1495 N N . THR B 1 59 ? 10.844 -7.66 5.148 1 96.69 59 THR B N 1
ATOM 1496 C CA . THR B 1 59 ? 11.023 -8.914 4.418 1 96.69 59 THR B CA 1
ATOM 1497 C C . THR B 1 59 ? 12.281 -9.641 4.895 1 96.69 59 THR B C 1
ATOM 1499 O O . THR B 1 59 ? 13.383 -9.102 4.801 1 96.69 59 THR B O 1
ATOM 1502 N N . VAL B 1 60 ? 12.055 -10.812 5.402 1 96.94 60 VAL B N 1
ATOM 1503 C CA . VAL B 1 60 ? 13.164 -11.625 5.891 1 96.94 60 VAL B CA 1
ATOM 1504 C C . VAL B 1 60 ? 13.477 -12.734 4.891 1 96.94 60 VAL B C 1
ATOM 1506 O O . VAL B 1 60 ? 12.578 -13.453 4.453 1 96.94 60 VAL B O 1
ATOM 1509 N N . TYR B 1 61 ? 14.773 -12.805 4.598 1 95.94 61 TYR B N 1
ATOM 1510 C CA . TYR B 1 61 ? 15.203 -13.805 3.625 1 95.94 61 TYR B CA 1
ATOM 1511 C C . TYR B 1 61 ? 15.719 -15.062 4.324 1 95.94 61 TYR B C 1
ATOM 1513 O O . TYR B 1 61 ? 15.961 -15.047 5.531 1 95.94 61 TYR B O 1
ATOM 1521 N N . LYS B 1 62 ? 15.844 -16.125 3.551 1 95.56 62 LYS B N 1
ATOM 1522 C CA . LYS B 1 62 ? 16.281 -17.406 4.102 1 95.56 62 LYS B CA 1
ATOM 1523 C C . LYS B 1 62 ? 17.672 -17.281 4.715 1 95.56 62 LYS B C 1
ATOM 1525 O O . LYS B 1 62 ? 18 -18 5.672 1 95.56 62 LYS B O 1
ATOM 1530 N N . ASP B 1 63 ? 18.516 -16.359 4.242 1 95.12 63 ASP B N 1
ATOM 1531 C CA . ASP B 1 63 ? 19.859 -16.188 4.77 1 95.12 63 ASP B CA 1
ATOM 1532 C C . ASP B 1 63 ? 19.875 -15.203 5.941 1 95.12 63 ASP B C 1
ATOM 1534 O O . ASP B 1 63 ? 20.938 -14.758 6.379 1 95.12 63 ASP B O 1
ATOM 1538 N N . LYS B 1 64 ? 18.719 -14.789 6.375 1 93.94 64 LYS B N 1
ATOM 1539 C CA . LYS B 1 64 ? 18.484 -13.969 7.559 1 93.94 64 LYS B CA 1
ATOM 1540 C C . LYS B 1 64 ? 18.797 -12.5 7.277 1 93.94 64 LYS B C 1
ATOM 1542 O O . LYS B 1 64 ? 18.656 -11.656 8.164 1 93.94 64 LYS B O 1
ATOM 1547 N N . SER B 1 65 ? 19.188 -12.305 6.09 1 96.5 65 SER B N 1
ATOM 1548 C CA . SER B 1 65 ? 19.219 -10.898 5.707 1 96.5 65 SER B CA 1
ATOM 1549 C C . SER B 1 65 ? 17.812 -10.328 5.582 1 96.5 65 SER B C 1
ATOM 1551 O O . SER B 1 65 ? 16.828 -11.07 5.605 1 96.5 65 SER B O 1
ATOM 1553 N N . PHE B 1 66 ? 17.797 -9.047 5.535 1 97 66 PHE B N 1
ATOM 1554 C CA . PHE B 1 66 ? 16.469 -8.453 5.504 1 97 66 PHE B CA 1
ATOM 1555 C C . PHE B 1 66 ? 16.453 -7.168 4.688 1 97 66 PHE B C 1
ATOM 1557 O O . PHE B 1 66 ? 17.516 -6.586 4.43 1 97 66 PHE B O 1
ATOM 1564 N N . ASP B 1 67 ? 15.258 -6.805 4.207 1 94.94 67 ASP B N 1
ATOM 1565 C CA . ASP B 1 67 ? 14.883 -5.492 3.688 1 94.94 67 ASP B CA 1
ATOM 1566 C C . ASP B 1 67 ? 13.57 -5.012 4.301 1 94.94 67 ASP B C 1
ATOM 1568 O O . ASP B 1 67 ? 12.797 -5.812 4.84 1 94.94 67 ASP B O 1
ATOM 1572 N N . PHE B 1 68 ? 13.461 -3.725 4.246 1 96.62 68 PHE B N 1
ATOM 1573 C CA . PHE B 1 68 ? 12.18 -3.295 4.797 1 96.62 68 PHE B CA 1
ATOM 1574 C C . PHE B 1 68 ? 11.672 -2.047 4.086 1 96.62 68 PHE B C 1
ATOM 1576 O O . PHE B 1 68 ? 12.453 -1.322 3.463 1 96.62 68 PHE B O 1
ATOM 1583 N N . VAL B 1 69 ? 10.383 -1.857 4.172 1 96.19 69 VAL B N 1
ATOM 1584 C CA . VAL B 1 69 ? 9.695 -0.683 3.641 1 96.19 69 VAL B CA 1
ATOM 1585 C C . VAL B 1 69 ? 9.008 0.073 4.773 1 96.19 69 VAL B C 1
ATOM 1587 O O . VAL B 1 69 ? 8.305 -0.526 5.59 1 96.19 69 VAL B O 1
ATOM 1590 N N . VAL B 1 70 ? 9.289 1.334 4.824 1 96.19 70 VAL B N 1
ATOM 1591 C CA . VAL B 1 70 ? 8.594 2.207 5.766 1 96.19 70 VAL B CA 1
ATOM 1592 C C . VAL B 1 70 ? 7.402 2.867 5.082 1 96.19 70 VAL B C 1
ATOM 1594 O O . VAL B 1 70 ? 7.562 3.561 4.074 1 96.19 70 VAL B O 1
ATOM 1597 N N . LYS B 1 71 ? 6.219 2.664 5.66 1 97.06 71 LYS B N 1
ATOM 1598 C CA . LYS B 1 71 ? 5 3.178 5.043 1 97.06 71 LYS B CA 1
ATOM 1599 C C . LYS B 1 71 ? 4.52 4.441 5.75 1 97.06 71 LYS B C 1
ATOM 1601 O O . LYS B 1 71 ? 4.938 4.73 6.875 1 97.06 71 LYS B O 1
ATOM 1606 N N . THR B 1 72 ? 3.736 5.164 4.988 1 96.5 72 THR B N 1
ATOM 1607 C CA . THR B 1 72 ? 3.096 6.332 5.586 1 96.5 72 THR B CA 1
ATOM 1608 C C . THR B 1 72 ? 2.014 5.906 6.574 1 96.5 72 THR B C 1
ATOM 1610 O O . THR B 1 72 ? 1.476 4.801 6.48 1 96.5 72 THR B O 1
ATOM 1613 N N . PRO B 1 73 ? 1.746 6.758 7.492 1 96.38 73 PRO B N 1
ATOM 1614 C CA . PRO B 1 73 ? 0.66 6.426 8.422 1 96.38 73 PRO B CA 1
ATOM 1615 C C . PRO B 1 73 ? -0.669 6.188 7.707 1 96.38 73 PRO B C 1
ATOM 1617 O O . PRO B 1 73 ? -0.903 6.73 6.625 1 96.38 73 PRO B O 1
ATOM 1620 N N . PRO B 1 74 ? -1.494 5.371 8.281 1 96 74 PRO B N 1
ATOM 1621 C CA . PRO B 1 74 ? -2.797 5.102 7.668 1 96 74 PRO B CA 1
ATOM 1622 C C . PRO B 1 74 ? -3.598 6.375 7.402 1 96 74 PRO B C 1
ATOM 1624 O O . PRO B 1 74 ? -3.52 7.332 8.172 1 96 74 PRO B O 1
ATOM 1627 N N . ALA B 1 75 ? -4.371 6.332 6.367 1 97.5 75 ALA B N 1
ATOM 1628 C CA . ALA B 1 75 ? -5.188 7.48 5.984 1 97.5 75 ALA B CA 1
ATOM 1629 C C . ALA B 1 75 ? -6.121 7.895 7.117 1 97.5 75 ALA B C 1
ATOM 1631 O O . ALA B 1 75 ? -6.281 9.086 7.395 1 97.5 75 ALA B O 1
ATOM 1632 N N . ALA B 1 76 ? -6.715 6.926 7.766 1 97.31 76 ALA B N 1
ATOM 1633 C CA . ALA B 1 76 ? -7.652 7.207 8.852 1 97.31 76 ALA B CA 1
ATOM 1634 C C . ALA B 1 76 ? -6.98 7.988 9.969 1 97.31 76 ALA B C 1
ATOM 1636 O O . ALA B 1 76 ? -7.562 8.922 10.523 1 97.31 76 ALA B O 1
ATOM 1637 N N . VAL B 1 77 ? -5.773 7.617 10.289 1 96.12 77 VAL B N 1
ATOM 1638 C CA . VAL B 1 77 ? -5.027 8.273 11.359 1 96.12 77 VAL B CA 1
ATOM 1639 C C . VAL B 1 77 ? -4.715 9.711 10.961 1 96.12 77 VAL B C 1
ATOM 1641 O O . VAL B 1 77 ? -4.891 10.641 11.758 1 96.12 77 VAL B O 1
ATOM 1644 N N . GLN B 1 78 ? -4.277 9.914 9.789 1 97.88 78 GLN B N 1
ATOM 1645 C CA . GLN B 1 78 ? -3.951 11.258 9.312 1 97.88 78 GLN B CA 1
ATOM 1646 C C . GLN B 1 78 ? -5.191 12.141 9.273 1 97.88 78 GLN B C 1
ATOM 1648 O O . GLN B 1 78 ? -5.125 13.328 9.602 1 97.88 78 GLN B O 1
ATOM 1653 N N . LEU B 1 79 ? -6.305 11.523 8.914 1 98.69 79 LEU B N 1
ATOM 1654 C CA . LEU B 1 79 ? -7.562 12.258 8.859 1 98.69 79 LEU B CA 1
ATOM 1655 C C . LEU B 1 79 ? -8.008 12.672 10.258 1 98.69 79 LEU B C 1
ATOM 1657 O O . LEU B 1 79 ? -8.484 13.797 10.453 1 98.69 79 LEU B O 1
ATOM 1661 N N . MET B 1 80 ? -7.891 11.781 11.195 1 98.12 80 MET B N 1
ATOM 1662 C CA . MET B 1 80 ? -8.227 12.125 12.57 1 98.12 80 MET B CA 1
ATOM 1663 C C . MET B 1 80 ? -7.371 13.281 13.07 1 98.12 80 MET B C 1
ATOM 1665 O O . MET B 1 80 ? -7.879 14.195 13.719 1 98.12 80 MET B O 1
ATOM 1669 N N . GLU B 1 81 ? -6.109 13.234 12.758 1 97.31 81 GLU B N 1
ATOM 1670 C CA . GLU B 1 81 ? -5.203 14.312 13.156 1 97.31 81 GLU B CA 1
ATOM 1671 C C . GLU B 1 81 ? -5.602 15.633 12.516 1 97.31 81 GLU B C 1
ATOM 1673 O O . GLU B 1 81 ? -5.656 16.672 13.188 1 97.31 81 GLU B O 1
ATOM 1678 N N . ALA B 1 82 ? -5.887 15.617 11.242 1 98 82 ALA B N 1
ATOM 1679 C CA . ALA B 1 82 ? -6.273 16.812 10.508 1 98 82 ALA B CA 1
ATOM 1680 C C . ALA B 1 82 ? -7.578 17.391 11.047 1 98 82 ALA B C 1
ATOM 1682 O O . ALA B 1 82 ? -7.738 18.609 11.117 1 98 82 ALA B O 1
ATOM 1683 N N . ALA B 1 83 ? -8.492 16.516 11.453 1 98.31 83 ALA B N 1
ATOM 1684 C CA . ALA B 1 83 ? -9.812 16.922 11.93 1 98.31 83 ALA B CA 1
ATOM 1685 C C . ALA B 1 83 ? -9.789 17.203 13.43 1 98.31 83 ALA B C 1
ATOM 1687 O O . ALA B 1 83 ? -10.773 17.672 13.992 1 98.31 83 ALA B O 1
ATOM 1688 N N . LYS B 1 84 ? -8.688 16.797 14.031 1 98 84 LYS B N 1
ATOM 1689 C CA . LYS B 1 84 ? -8.492 17.016 15.461 1 98 84 LYS B CA 1
ATOM 1690 C C . LYS B 1 84 ? -9.531 16.25 16.281 1 98 84 LYS B C 1
ATOM 1692 O O . LYS B 1 84 ? -10.156 16.812 17.172 1 98 84 LYS B O 1
ATOM 1697 N N . ILE B 1 85 ? -9.719 15.031 15.883 1 97.94 85 ILE B N 1
ATOM 1698 C CA . ILE B 1 85 ? -10.617 14.148 16.625 1 97.94 85 ILE B CA 1
ATOM 1699 C C . ILE B 1 85 ? -9.875 12.867 17 1 97.94 85 ILE B C 1
ATOM 1701 O O . ILE B 1 85 ? -8.875 12.516 16.375 1 97.94 85 ILE B O 1
ATOM 1705 N N . LYS B 1 86 ? -10.453 12.156 17.984 1 96.88 86 LYS B N 1
ATOM 1706 C CA . LYS B 1 86 ? -9.812 10.938 18.484 1 96.88 86 LYS B CA 1
ATOM 1707 C C . LYS B 1 86 ? -10.406 9.695 17.812 1 96.88 86 LYS B C 1
ATOM 1709 O O . LYS B 1 86 ? -9.742 8.656 17.734 1 96.88 86 LYS B O 1
ATOM 1714 N N . LYS B 1 87 ? -11.617 9.859 17.422 1 97.19 87 LYS B N 1
ATOM 1715 C CA . LYS B 1 87 ? -12.281 8.711 16.828 1 97.19 87 LYS B CA 1
ATOM 1716 C C . LYS B 1 87 ? -13.352 9.156 15.828 1 97.19 87 LYS B C 1
ATOM 1718 O O . LYS B 1 87 ? -13.914 10.242 15.961 1 97.19 87 LYS B O 1
ATOM 1723 N N . GLY B 1 88 ? -13.57 8.297 14.836 1 97.62 88 GLY B N 1
ATOM 1724 C CA . GLY B 1 88 ? -14.617 8.562 13.859 1 97.62 88 GLY B CA 1
ATOM 1725 C C . GLY B 1 88 ? -16.016 8.32 14.406 1 97.62 88 GLY B C 1
ATOM 1726 O O . GLY B 1 88 ? -16.172 7.922 15.562 1 97.62 88 GLY B O 1
ATOM 1727 N N . SER B 1 89 ? -16.906 8.539 13.508 1 98 89 SER B N 1
ATOM 1728 C CA . SER B 1 89 ? -18.312 8.367 13.836 1 98 89 SER B CA 1
ATOM 1729 C C . SER B 1 89 ? -18.672 6.887 13.914 1 98 89 SER B C 1
ATOM 1731 O O . SER B 1 89 ? -18.266 6.094 13.062 1 98 89 SER B O 1
ATOM 1733 N N . GLY B 1 90 ? -19.469 6.508 14.898 1 97.12 90 GLY B N 1
ATOM 1734 C CA . GLY B 1 90 ? -20.031 5.168 14.961 1 97.12 90 GLY B CA 1
ATOM 1735 C C . GLY B 1 90 ? -21.156 4.945 13.961 1 97.12 90 GLY B C 1
ATOM 1736 O O . GLY B 1 90 ? -21.531 3.805 13.695 1 97.12 90 GLY B O 1
ATOM 1737 N N . GLU B 1 91 ? -21.734 6.031 13.5 1 97.69 91 GLU B N 1
ATOM 1738 C CA . GLU B 1 91 ? -22.781 6.039 12.484 1 97.69 91 GLU B CA 1
ATOM 1739 C C . GLU B 1 91 ? -22.484 7.062 11.398 1 97.69 91 GLU B C 1
ATOM 1741 O O . GLU B 1 91 ? -23.188 8.07 11.266 1 97.69 91 GLU B O 1
ATOM 1746 N N . PRO B 1 92 ? -21.547 6.734 10.508 1 97.56 92 PRO B N 1
ATOM 1747 C CA . PRO B 1 92 ? -20.984 7.734 9.594 1 97.56 92 PRO B CA 1
ATOM 1748 C C . PRO B 1 92 ? -22.047 8.32 8.656 1 97.56 92 PRO B C 1
ATOM 1750 O O . PRO B 1 92 ? -21.906 9.469 8.211 1 97.56 92 PRO B O 1
ATOM 1753 N N . ASN B 1 93 ? -23 7.68 8.328 1 95.94 93 ASN B N 1
ATOM 1754 C CA . ASN B 1 93 ? -24 8.172 7.395 1 95.94 93 ASN B CA 1
ATOM 1755 C C . ASN B 1 93 ? -24.984 9.125 8.078 1 95.94 93 ASN B C 1
ATOM 1757 O O . ASN B 1 93 ? -25.641 9.93 7.414 1 95.94 93 ASN B O 1
ATOM 1761 N N . ARG B 1 94 ? -25.062 9.023 9.398 1 96.5 94 ARG B N 1
ATOM 1762 C CA . ARG B 1 94 ? -26.078 9.773 10.125 1 96.5 94 ARG B CA 1
ATOM 1763 C C . ARG B 1 94 ? -25.453 10.875 10.977 1 96.5 94 ARG B C 1
ATOM 1765 O O . ARG B 1 94 ? -26.062 11.938 11.164 1 96.5 94 ARG B O 1
ATOM 1772 N N . ASN B 1 95 ? -24.391 10.602 11.578 1 97.38 95 ASN B N 1
ATOM 1773 C CA . ASN B 1 95 ? -23.766 11.516 12.531 1 97.38 95 ASN B CA 1
ATOM 1774 C C . ASN B 1 95 ? -22.359 11.914 12.07 1 97.38 95 ASN B C 1
ATOM 1776 O O . ASN B 1 95 ? -21.406 11.148 12.227 1 97.38 95 ASN B O 1
ATOM 1780 N N . LYS B 1 96 ? -22.312 13.086 11.578 1 97.81 96 LYS B N 1
ATOM 1781 C CA . LYS B 1 96 ? -21 13.633 11.227 1 97.81 96 LYS B CA 1
ATOM 1782 C C . LYS B 1 96 ? -20.297 14.203 12.453 1 97.81 96 LYS B C 1
ATOM 1784 O O . LYS B 1 96 ? -20.906 14.891 13.266 1 97.81 96 LYS B O 1
ATOM 1789 N N . VAL B 1 97 ? -19.016 14.016 12.57 1 98.31 97 VAL B N 1
ATOM 1790 C CA . VAL B 1 97 ? -18.359 14.312 13.836 1 98.31 97 VAL B CA 1
ATOM 1791 C C . VAL B 1 97 ? -17.344 15.43 13.648 1 98.31 97 VAL B C 1
ATOM 1793 O O . VAL B 1 97 ? -16.875 16.016 14.625 1 98.31 97 VAL B O 1
ATOM 1796 N N . ALA B 1 98 ? -16.906 15.688 12.461 1 98.31 98 ALA B N 1
ATOM 1797 C CA . ALA B 1 98 ? -15.961 16.75 12.148 1 98.31 98 ALA B CA 1
ATOM 1798 C C . ALA B 1 98 ? -15.906 17.016 10.648 1 98.31 98 ALA B C 1
ATOM 1800 O O . ALA B 1 98 ? -16.75 16.531 9.891 1 98.31 98 ALA B O 1
ATOM 1801 N N . SER B 1 99 ? -15.031 17.953 10.289 1 98.44 99 SER B N 1
ATOM 1802 C CA . SER B 1 99 ? -14.883 18.328 8.883 1 98.44 99 SER B CA 1
ATOM 1803 C C . SER B 1 99 ? -13.414 18.422 8.484 1 98.44 99 SER B C 1
ATOM 1805 O O . SER B 1 99 ? -12.555 18.688 9.328 1 98.44 99 SER B O 1
ATOM 1807 N N . VAL B 1 100 ? -13.133 18.109 7.273 1 98.69 100 VAL B N 1
ATOM 1808 C CA . VAL B 1 100 ? -11.836 18.344 6.648 1 98.69 100 VAL B CA 1
ATOM 1809 C C . VAL B 1 100 ? -12.016 19.047 5.309 1 98.69 100 VAL B C 1
ATOM 1811 O O . VAL B 1 100 ? -13.055 18.891 4.652 1 98.69 100 VAL B O 1
ATOM 1814 N N . SER B 1 101 ? -10.992 19.797 4.922 1 98.5 101 SER B N 1
ATOM 1815 C CA . SER B 1 101 ? -11.062 20.531 3.66 1 98.5 101 SER B CA 1
ATOM 1816 C C . SER B 1 101 ? -10.422 19.734 2.527 1 98.5 101 SER B C 1
ATOM 1818 O O . SER B 1 101 ? -9.656 18.797 2.775 1 98.5 101 SER B O 1
ATOM 1820 N N . TRP B 1 102 ? -10.719 20.156 1.334 1 98.31 102 TRP B N 1
ATOM 1821 C CA . TRP B 1 102 ? -10.086 19.531 0.177 1 98.31 102 TRP B CA 1
ATOM 1822 C C . TRP B 1 102 ? -8.578 19.781 0.181 1 98.31 102 TRP B C 1
ATOM 1824 O O . TRP B 1 102 ? -7.805 18.969 -0.316 1 98.31 102 TRP B O 1
ATOM 1834 N N . ASP B 1 103 ? -8.133 20.875 0.773 1 98 103 ASP B N 1
ATOM 1835 C CA . ASP B 1 103 ? -6.703 21.125 0.917 1 98 103 ASP B CA 1
ATOM 1836 C C . ASP B 1 103 ? -6.055 20.125 1.858 1 98 103 ASP B C 1
ATOM 1838 O O . ASP B 1 103 ? -4.957 19.625 1.59 1 98 103 ASP B O 1
ATOM 1842 N N . GLN B 1 104 ? -6.742 19.859 2.92 1 98.5 104 GLN B N 1
ATOM 1843 C CA . GLN B 1 104 ? -6.246 18.875 3.861 1 98.5 104 GLN B CA 1
ATOM 1844 C C . GLN B 1 104 ? -6.223 17.484 3.232 1 98.5 104 GLN B C 1
ATOM 1846 O O . GLN B 1 104 ? -5.273 16.719 3.428 1 98.5 104 GLN B O 1
ATOM 1851 N N . ILE B 1 105 ? -7.277 17.172 2.502 1 98.75 105 ILE B N 1
ATOM 1852 C CA . ILE B 1 105 ? -7.344 15.906 1.783 1 98.75 105 ILE B CA 1
ATOM 1853 C C . ILE B 1 105 ? -6.176 15.805 0.804 1 98.75 105 ILE B C 1
ATOM 1855 O O . ILE B 1 105 ? -5.535 14.758 0.699 1 98.75 105 ILE B O 1
ATOM 1859 N N . LYS B 1 106 ? -5.867 16.859 0.153 1 98.12 106 LYS B N 1
ATOM 1860 C CA . LYS B 1 106 ? -4.773 16.875 -0.811 1 98.12 106 LYS B CA 1
ATOM 1861 C C . LYS B 1 106 ? -3.432 16.625 -0.123 1 98.12 106 LYS B C 1
ATOM 1863 O O . LYS B 1 106 ? -2.607 15.844 -0.618 1 98.12 106 LYS B O 1
ATOM 1868 N N . LEU B 1 107 ? -3.234 17.234 0.956 1 97.56 107 LEU B N 1
ATOM 1869 C CA . LEU B 1 107 ? -1.996 17.047 1.704 1 97.56 107 LEU B CA 1
ATOM 1870 C C . LEU B 1 107 ? -1.812 15.586 2.104 1 97.56 107 LEU B C 1
ATOM 1872 O O . LEU B 1 107 ? -0.723 15.031 1.953 1 97.56 107 LEU B O 1
ATOM 1876 N N . ILE B 1 108 ? -2.869 14.992 2.588 1 98.19 108 ILE B N 1
ATOM 1877 C CA . ILE B 1 108 ? -2.818 13.594 3.004 1 98.19 108 ILE B CA 1
ATOM 1878 C C . ILE B 1 108 ? -2.615 12.695 1.783 1 98.19 108 ILE B C 1
ATOM 1880 O O . ILE B 1 108 ? -1.835 11.742 1.827 1 98.19 108 ILE B O 1
ATOM 1884 N N . ALA B 1 109 ? -3.291 13.008 0.699 1 98.44 109 ALA B N 1
ATOM 1885 C CA . ALA B 1 109 ? -3.162 12.234 -0.536 1 98.44 109 ALA B CA 1
ATOM 1886 C C . ALA B 1 109 ? -1.729 12.273 -1.056 1 98.44 109 ALA B C 1
ATOM 1888 O O . ALA B 1 109 ? -1.18 11.234 -1.447 1 98.44 109 ALA B O 1
ATOM 1889 N N . GLU B 1 110 ? -1.151 13.43 -1.047 1 96.81 110 GLU B N 1
ATOM 1890 C C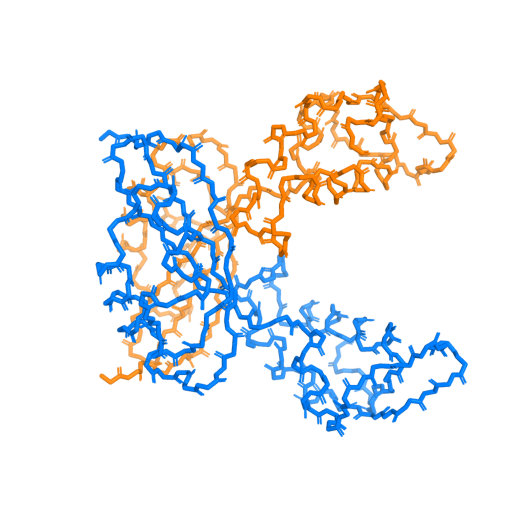A . GLU B 1 110 ? 0.229 13.57 -1.499 1 96.81 110 GLU B CA 1
ATOM 1891 C C . GLU B 1 110 ? 1.188 12.797 -0.602 1 96.81 110 GLU B C 1
ATOM 1893 O O . GLU B 1 110 ? 2.109 12.141 -1.092 1 96.81 110 GLU B O 1
ATOM 1898 N N . ASP B 1 111 ? 0.945 12.883 0.668 1 95.31 111 ASP B N 1
ATOM 1899 C CA . ASP B 1 111 ? 1.773 12.148 1.619 1 95.31 111 ASP B CA 1
ATOM 1900 C C . ASP B 1 111 ? 1.682 10.648 1.379 1 95.31 111 ASP B C 1
ATOM 1902 O O . ASP B 1 111 ? 2.689 9.938 1.445 1 95.31 111 ASP B O 1
ATOM 1906 N N . LYS B 1 112 ? 0.546 10.109 1.015 1 97.56 112 LYS B N 1
ATOM 1907 C CA . LYS B 1 112 ? 0.283 8.68 0.944 1 97.56 112 LYS B CA 1
ATOM 1908 C C . LYS B 1 112 ? 0.493 8.148 -0.472 1 97.56 112 LYS B C 1
ATOM 1910 O O . LYS B 1 112 ? 0.418 6.941 -0.707 1 97.56 112 LYS B O 1
ATOM 1915 N N . MET B 1 113 ? 0.812 9.047 -1.382 1 97.25 113 MET B N 1
ATOM 1916 C CA . MET B 1 113 ? 0.93 8.672 -2.787 1 97.25 113 MET B CA 1
ATOM 1917 C C . MET B 1 113 ? 1.87 7.484 -2.955 1 97.25 113 MET B C 1
ATOM 1919 O O . MET B 1 113 ? 1.604 6.582 -3.752 1 97.25 113 MET B O 1
ATOM 1923 N N . VAL B 1 114 ? 2.91 7.414 -2.236 1 96.31 114 VAL B N 1
ATOM 1924 C CA . VAL B 1 114 ? 3.938 6.387 -2.363 1 96.31 114 VAL B CA 1
ATOM 1925 C C . VAL B 1 114 ? 3.346 5.02 -2.021 1 96.31 114 VAL B C 1
ATOM 1927 O O . VAL B 1 114 ? 3.754 4 -2.584 1 96.31 114 VAL B O 1
ATOM 1930 N N . ASP B 1 115 ? 2.326 5.043 -1.193 1 96.88 115 ASP B N 1
ATOM 1931 C CA . ASP B 1 115 ? 1.776 3.781 -0.702 1 96.88 115 ASP B CA 1
ATOM 1932 C C . ASP B 1 115 ? 0.518 3.395 -1.475 1 96.88 1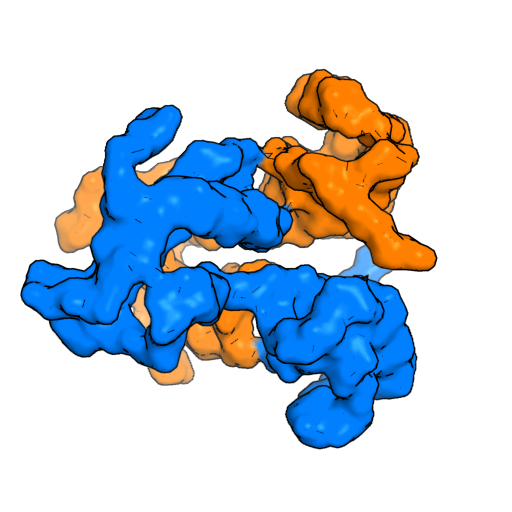15 ASP B C 1
ATOM 1934 O O . ASP B 1 115 ? 0.141 2.221 -1.51 1 96.88 115 ASP B O 1
ATOM 1938 N N . LEU B 1 116 ? -0.157 4.391 -2.049 1 96.25 116 LEU B N 1
ATOM 1939 C CA . LEU B 1 116 ? -1.451 4.152 -2.68 1 96.25 116 LEU B CA 1
ATOM 1940 C C . LEU B 1 116 ? -1.275 3.6 -4.09 1 96.25 116 LEU B C 1
ATOM 1942 O O . LEU B 1 116 ? -0.248 3.836 -4.73 1 96.25 116 LEU B O 1
ATOM 1946 N N . ASN B 1 117 ? -2.236 2.854 -4.535 1 92.19 117 ASN B N 1
ATOM 1947 C CA . ASN B 1 117 ? -2.221 2.348 -5.902 1 92.19 117 ASN B CA 1
ATOM 1948 C C . ASN B 1 117 ? -2.779 3.371 -6.887 1 92.19 117 ASN B C 1
ATOM 1950 O O . ASN B 1 117 ? -3.018 3.053 -8.055 1 92.19 117 ASN B O 1
ATOM 1954 N N . ALA B 1 118 ? -2.91 4.574 -6.504 1 94.69 118 ALA B N 1
ATOM 1955 C CA . ALA B 1 118 ? -3.398 5.656 -7.352 1 94.69 118 ALA B CA 1
ATOM 1956 C C . ALA B 1 118 ? -2.287 6.191 -8.25 1 94.69 118 ALA B C 1
ATOM 1958 O O . ALA B 1 118 ? -1.145 6.344 -7.812 1 94.69 118 ALA B O 1
ATOM 1959 N N . PHE B 1 119 ? -2.617 6.629 -9.461 1 93.19 119 PHE B N 1
ATOM 1960 C CA . PHE B 1 119 ? -1.618 7.094 -10.422 1 93.19 119 PHE B CA 1
ATOM 1961 C C . PHE B 1 119 ? -1.567 8.617 -10.453 1 93.19 119 PHE B C 1
ATOM 1963 O O . PHE B 1 119 ? -0.605 9.195 -10.961 1 93.19 119 PHE B O 1
ATOM 1970 N N . THR B 1 120 ? -2.674 9.242 -10.008 1 94.88 120 THR B N 1
ATOM 1971 C CA . THR B 1 120 ? -2.719 10.695 -9.969 1 94.88 120 THR B CA 1
ATOM 1972 C C . THR B 1 120 ? -3.1 11.188 -8.57 1 94.88 120 THR B C 1
ATOM 1974 O O . THR B 1 120 ? -3.715 10.461 -7.797 1 94.88 120 THR B O 1
ATOM 1977 N N . VAL B 1 121 ? -2.734 12.414 -8.32 1 96 121 VAL B N 1
ATOM 1978 C CA . VAL B 1 121 ? -3.082 13 -7.031 1 96 121 VAL B CA 1
ATOM 1979 C C . VAL B 1 121 ? -4.602 13.086 -6.895 1 96 121 VAL B C 1
ATOM 1981 O O . VAL B 1 121 ? -5.145 12.891 -5.805 1 96 121 VAL B O 1
ATOM 1984 N N . GLU B 1 122 ? -5.262 13.383 -7.98 1 97.81 122 GLU B N 1
ATOM 1985 C CA . GLU B 1 122 ? -6.719 13.484 -7.965 1 97.81 122 GLU B CA 1
ATOM 1986 C C . GLU B 1 122 ? -7.359 12.156 -7.559 1 97.81 122 GLU B C 1
ATOM 1988 O O . GLU B 1 122 ? -8.289 12.133 -6.75 1 97.81 122 GLU B O 1
ATOM 1993 N N . SER B 1 123 ? -6.84 11.117 -8.148 1 97.62 123 SER B N 1
ATOM 1994 C CA . SER B 1 123 ? -7.352 9.797 -7.781 1 97.62 123 SER B CA 1
ATOM 1995 C C . SER B 1 123 ? -7.066 9.484 -6.316 1 97.62 123 SER B C 1
ATOM 1997 O O . SER B 1 123 ? -7.918 8.922 -5.621 1 97.62 123 SER B O 1
ATOM 1999 N N . ALA B 1 124 ? -5.914 9.852 -5.855 1 98.12 124 ALA B N 1
ATOM 2000 C CA . ALA B 1 124 ? -5.566 9.664 -4.449 1 98.12 124 ALA B CA 1
ATOM 2001 C C . ALA B 1 124 ? -6.48 10.477 -3.545 1 98.12 124 ALA B C 1
ATOM 2003 O O . ALA B 1 124 ? -6.926 9.992 -2.502 1 98.12 124 ALA B O 1
ATOM 2004 N N . MET B 1 125 ? -6.758 11.664 -3.918 1 98.62 125 MET B N 1
ATOM 2005 C CA . MET B 1 125 ? -7.652 12.523 -3.146 1 98.62 125 MET B CA 1
ATOM 2006 C C . MET B 1 125 ? -9.039 11.891 -3.023 1 98.62 125 MET B C 1
ATOM 2008 O O . MET B 1 125 ? -9.648 11.93 -1.957 1 98.62 125 MET B O 1
ATOM 2012 N N . SER B 1 126 ? -9.484 11.344 -4.078 1 98.44 126 SER B N 1
ATOM 2013 C CA . SER B 1 126 ? -10.781 10.68 -4.055 1 98.44 126 SER B CA 1
ATOM 2014 C C . SER B 1 126 ? -10.797 9.531 -3.047 1 98.44 126 SER B C 1
ATOM 2016 O O . SER B 1 126 ? -11.773 9.352 -2.316 1 98.44 126 SER B O 1
ATOM 2018 N N . MET B 1 127 ? -9.711 8.812 -3.037 1 97.69 127 MET B N 1
ATOM 2019 C CA . MET B 1 127 ? -9.617 7.703 -2.098 1 97.69 127 MET B CA 1
ATOM 2020 C C . MET B 1 127 ? -9.625 8.203 -0.657 1 97.69 127 MET B C 1
ATOM 2022 O O . MET B 1 127 ? -10.359 7.68 0.182 1 97.69 127 MET B O 1
ATOM 2026 N N . VAL B 1 128 ? -8.852 9.18 -0.378 1 98.62 128 VAL B N 1
ATOM 2027 C CA . VAL B 1 128 ? -8.766 9.742 0.964 1 98.62 128 VAL B CA 1
ATOM 2028 C C . VAL B 1 128 ? -10.125 10.328 1.359 1 98.62 128 VAL B C 1
ATOM 2030 O O . VAL B 1 128 ? -10.57 10.164 2.496 1 98.62 128 VAL B O 1
ATOM 2033 N N . ALA B 1 129 ? -10.781 10.992 0.415 1 98.69 129 ALA B N 1
ATOM 2034 C CA . ALA B 1 129 ? -12.109 11.539 0.672 1 98.69 129 ALA B CA 1
ATOM 2035 C C . ALA B 1 129 ? -13.109 10.438 1.003 1 98.69 129 ALA B C 1
ATOM 2037 O O . ALA B 1 129 ? -13.992 10.617 1.846 1 98.69 129 ALA B O 1
ATOM 2038 N N . GLY B 1 130 ? -12.984 9.344 0.32 1 97.56 130 GLY B N 1
ATOM 2039 C CA . GLY B 1 130 ? -13.828 8.203 0.636 1 97.56 130 GLY B CA 1
ATOM 2040 C C . GLY B 1 130 ? -13.641 7.699 2.057 1 97.56 130 GLY B C 1
ATOM 2041 O O . GLY B 1 130 ? -14.617 7.383 2.738 1 97.56 130 GLY B O 1
ATOM 2042 N N . THR B 1 131 ? -12.406 7.594 2.479 1 97.81 131 THR B N 1
ATOM 2043 C CA . THR B 1 131 ? -12.109 7.211 3.855 1 97.81 131 THR B CA 1
ATOM 2044 C C . THR B 1 131 ? -12.703 8.219 4.836 1 97.81 131 THR B C 1
ATOM 2046 O O . THR B 1 131 ? -13.289 7.836 5.848 1 97.81 131 THR B O 1
ATOM 2049 N N . ALA B 1 132 ? -12.555 9.453 4.52 1 98.69 132 ALA B N 1
ATOM 2050 C CA . ALA B 1 132 ? -13.125 10.492 5.367 1 98.69 132 ALA B CA 1
ATOM 2051 C C . ALA B 1 132 ? -14.625 10.297 5.535 1 98.69 132 ALA B C 1
ATOM 2053 O O . ALA B 1 132 ? -15.141 10.344 6.656 1 98.69 132 ALA B O 1
ATOM 2054 N N . ARG B 1 133 ? -15.266 10.086 4.441 1 97.81 133 ARG B N 1
ATOM 2055 C CA . ARG B 1 133 ? -16.719 9.898 4.477 1 97.81 133 ARG B CA 1
ATOM 2056 C C . ARG B 1 133 ? -17.094 8.672 5.312 1 97.81 133 ARG B C 1
ATOM 2058 O O . ARG B 1 133 ? -18.047 8.71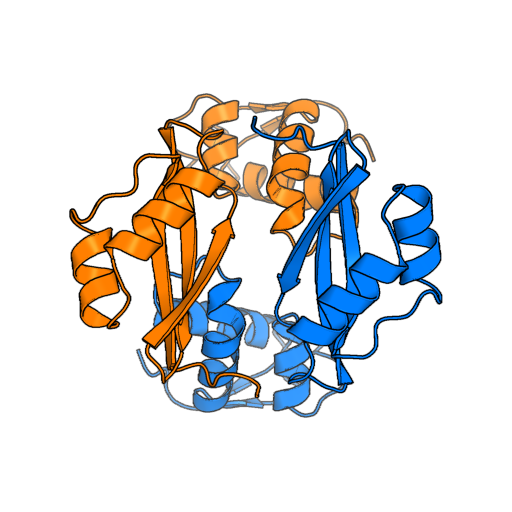9 6.086 1 97.81 133 ARG B O 1
ATOM 2065 N N . SER B 1 134 ? -16.328 7.652 5.152 1 97.44 134 SER B N 1
ATOM 2066 C CA . SER B 1 134 ? -16.594 6.418 5.883 1 97.44 134 SER B CA 1
ATOM 2067 C C . SER B 1 134 ? -16.375 6.602 7.383 1 97.44 134 SER B C 1
ATOM 2069 O O . SER B 1 134 ? -16.859 5.805 8.188 1 97.44 134 SER B O 1
ATOM 2071 N N . MET B 1 135 ? -15.688 7.582 7.75 1 98 135 MET B N 1
ATOM 2072 C CA . MET B 1 135 ? -15.398 7.863 9.156 1 98 135 MET B CA 1
ATOM 2073 C C . MET B 1 135 ? -16.406 8.859 9.727 1 98 135 MET B C 1
ATOM 2075 O O . MET B 1 135 ? -16.344 9.195 10.914 1 98 135 MET B O 1
ATOM 2079 N N . GLY B 1 136 ? -17.25 9.406 8.922 1 98.56 136 GLY B N 1
ATOM 2080 C CA . GLY B 1 136 ? -18.219 10.398 9.352 1 98.56 136 GLY B CA 1
ATOM 2081 C C . GLY B 1 136 ? -17.656 11.812 9.336 1 98.56 136 GLY B C 1
ATOM 2082 O O . GLY B 1 136 ? -18.094 12.664 10.117 1 98.56 136 GLY B O 1
ATOM 2083 N N . LEU B 1 137 ? -16.734 12.023 8.547 1 98.69 137 LEU B N 1
ATOM 2084 C CA . LEU B 1 137 ? -16.219 13.375 8.344 1 98.69 137 LEU B CA 1
ATOM 2085 C C . LEU B 1 137 ? -16.875 14.031 7.137 1 98.69 137 LEU B C 1
ATOM 2087 O O . LEU B 1 137 ? -17.094 13.383 6.109 1 98.69 137 LEU B O 1
ATOM 2091 N N . LYS B 1 138 ? -17.188 15.305 7.27 1 98.19 138 LYS B N 1
ATOM 2092 C CA . LYS B 1 138 ? -17.609 16.109 6.125 1 98.19 138 LYS B CA 1
ATOM 2093 C C . LYS B 1 138 ? -16.422 16.641 5.34 1 98.19 138 LYS B C 1
ATOM 2095 O O . LYS B 1 138 ? -15.453 17.125 5.93 1 98.19 138 LYS B O 1
ATOM 2100 N N . VAL B 1 139 ? -16.484 16.453 4.07 1 98.25 139 VAL B N 1
ATOM 2101 C CA . VAL B 1 139 ? -15.469 17.078 3.223 1 98.25 139 VAL B CA 1
ATOM 2102 C C . VAL B 1 139 ? -15.953 18.438 2.752 1 98.25 139 VAL B C 1
ATOM 2104 O O . VAL B 1 139 ? -16.844 18.531 1.903 1 98.25 139 VAL B O 1
ATOM 2107 N N . ALA B 1 140 ? -15.312 19.453 3.248 1 96.94 140 ALA B N 1
ATOM 2108 C CA . ALA B 1 140 ? -15.789 20.828 3.043 1 96.94 140 ALA B CA 1
ATOM 2109 C C . ALA B 1 140 ? -15.258 21.406 1.735 1 96.94 140 ALA B C 1
ATOM 2111 O O . ALA B 1 140 ? -14.109 21.156 1.368 1 96.94 140 ALA B O 1
ATOM 2112 N N . GLY B 1 141 ? -16.172 22.156 1.117 1 93.38 141 GLY B N 1
ATOM 2113 C CA . GLY B 1 141 ? -15.82 22.812 -0.128 1 93.38 141 GLY B CA 1
ATOM 2114 C C . GLY B 1 141 ? -16.172 22 -1.358 1 93.38 141 GLY B C 1
ATOM 2115 O O . GLY B 1 141 ? -16.688 20.875 -1.244 1 93.38 141 GLY B O 1
ATOM 2116 N N . ASN B 1 142 ? -15.922 22.656 -2.543 1 93.56 142 ASN B N 1
ATOM 2117 C CA . ASN B 1 142 ? -16.203 21.984 -3.803 1 93.56 142 ASN B CA 1
ATOM 2118 C C . ASN B 1 142 ? -15.023 21.094 -4.23 1 93.56 142 ASN B C 1
ATOM 2120 O O . ASN B 1 142 ? -13.867 21.469 -4.051 1 93.56 142 ASN B O 1
ATOM 2124 N N . ARG B 1 143 ? -15.414 19.844 -4.703 1 94.12 143 ARG B N 1
ATOM 2125 C CA . ARG B 1 143 ? -14.398 18.938 -5.227 1 94.12 143 ARG B CA 1
ATOM 2126 C C . ARG B 1 143 ? -13.547 19.625 -6.285 1 94.12 143 ARG B C 1
ATOM 2128 O O . ARG B 1 143 ? -14.07 20.156 -7.266 1 94.12 143 ARG B O 1
ATOM 2135 N N . PRO B 1 144 ? -12.305 19.562 -6.219 1 94.5 144 PRO B N 1
ATOM 2136 C CA . PRO B 1 144 ? -11.438 20.359 -7.09 1 94.5 144 PRO B CA 1
ATOM 2137 C C . PRO B 1 144 ? -11.188 19.703 -8.438 1 94.5 144 PRO B C 1
ATOM 2139 O O . PRO B 1 144 ? -10.484 20.25 -9.281 1 94.5 144 PRO B O 1
ATOM 2142 N N . PHE B 1 145 ? -11.773 18.547 -8.672 1 91.81 145 PHE B N 1
ATOM 2143 C CA . PHE B 1 145 ? -11.586 17.828 -9.93 1 91.81 145 PHE B CA 1
ATOM 2144 C C . PHE B 1 145 ? -12.82 16.984 -10.25 1 91.81 145 PHE B C 1
ATOM 2146 O O . PHE B 1 145 ? -13.641 16.703 -9.375 1 91.81 145 PHE B O 1
#

Organism: NCBI:txid616991

Foldseek 3Di:
DDFAWDDKFKDKDFALDQDCDPPQVVRLVVLLADSVVVSVVRNVVRVVRGGDTWMKIWTATPVRYIDMDTADDDLLVLLCVQFVHDAFDPCQVPAADGEDELVSLLVSLVRRVVPDPDPDSLVSSVVSVVSCSVRNYHYDDDRPD/DDFAWDDKFKDKDFALDQDCDPPQVVRLVVLLADSVVVSVVRNVVRVVRGGDTWMKIWTATPVRYIDMDTADDDLLVLLCVQFVHDAFDPCQVPAADGEDELVSLLVSLVRRVVPDPDPDSLVSSVVSVVSCSVRNYHYDDDRPD

Solvent-accessible surface area (backbone atoms only — not comparable to full-atom values): 16012 Å² total; per-residue (Å²): 127,79,78,52,77,65,49,76,47,57,49,74,42,41,23,47,58,52,50,69,50,83,68,50,26,63,56,31,52,75,66,53,38,60,57,66,59,49,28,53,51,48,22,68,74,22,56,81,37,66,78,41,62,24,39,33,28,33,41,30,28,73,85,36,46,72,50,72,47,81,44,62,56,55,67,68,58,55,48,29,60,74,44,70,47,91,69,65,32,94,44,31,92,79,41,67,72,45,55,42,41,60,68,56,37,43,54,52,20,60,66,36,43,70,77,45,93,45,73,43,68,67,55,27,26,52,51,49,50,50,53,37,41,66,30,4,32,42,72,45,76,78,78,91,118,127,81,78,52,77,65,50,74,47,57,48,74,42,40,24,49,57,52,53,69,50,85,67,50,25,62,56,32,52,76,66,54,37,59,56,67,60,47,29,52,52,48,22,68,74,23,57,82,38,64,77,40,63,24,39,32,28,33,41,29,27,73,84,34,46,72,50,71,47,81,43,60,58,56,66,68,60,54,47,28,60,75,43,69,46,93,69,66,32,95,44,30,91,79,41,67,72,43,56,42,40,58,67,55,35,41,54,52,21,62,67,36,42,70,74,46,94,44,75,44,66,67,56,28,24,52,51,48,48,50,53,37,40,67,29,5,33,42,72,46,73,78,78,91,117

Nearest PDB structures (foldseek):
  8v9l-assembly1_J  TM=8.798E-01  e=3.889E-18  Mycolicibacterium smegmatis MC2 155
  5mmm-assembly1_J  TM=9.127E-01  e=8.138E-17  Spinacia oleracea
  4v61-assembly1_BK  TM=8.599E-01  e=3.352E-17  Spinacia oleracea
  1jqs-assembly1_A  TM=7.625E-01  e=1.670E-17  Escherichia coli
  4v5e-assembly1_BK  TM=8.348E-01  e=1.190E-16  Thermus thermophilus HB8

Secondary structure (DSSP, 8-state):
-PPPEEEEEEEEEETT---SSTTHHHHHHHHT--HHHHHHHHHHHTTTSTT-EEEEEEEEETTS-EEEEEPPPPHHHHHHHHHT-SS--SSTTT---EEEEHHHHHHHHHHHTTTSS-SSHHHHHHHHHHHHHHTTEEEES----/-PPPEEEEEEEEEETT---SSTTHHHHHHHHT--HHHHHHHHHHHTTTSTT-EEEEEEEEETTS-EEEEEPPPPHHHHHHHHHT-SS--SSTTT---EEEEHHHHHHHHHHHTTTSS-SSHHHHHHHHHHHHHHTTEEEES----